Protein AF-A0A950S032-F1 (afdb_monomer_lite)

Structure (mmCIF, N/CA/C/O backbone):
data_AF-A0A950S032-F1
#
_entry.id   AF-A0A950S032-F1
#
loop_
_atom_site.group_PDB
_atom_site.id
_atom_site.type_symbol
_atom_site.label_atom_id
_atom_site.label_alt_id
_atom_site.label_comp_id
_atom_site.label_asym_id
_atom_site.label_entity_id
_atom_site.label_seq_id
_atom_site.pdbx_PDB_ins_code
_atom_site.Cartn_x
_atom_site.Cartn_y
_atom_site.Cartn_z
_atom_site.occupancy
_atom_site.B_iso_or_equiv
_atom_site.auth_seq_id
_atom_site.auth_comp_id
_atom_site.auth_asym_id
_atom_site.auth_atom_id
_atom_site.pdbx_PDB_model_num
ATOM 1 N N . MET A 1 1 ? 48.217 57.570 -75.561 1.00 51.09 1 MET A N 1
ATOM 2 C CA . MET A 1 1 ? 47.511 56.350 -76.006 1.00 51.09 1 MET A CA 1
ATOM 3 C C . MET A 1 1 ? 47.229 55.498 -74.773 1.00 51.09 1 MET A C 1
ATOM 5 O O . MET A 1 1 ? 48.193 55.015 -74.194 1.00 51.09 1 MET A O 1
ATOM 9 N N . PRO A 1 2 ? 45.979 55.407 -74.287 1.00 48.09 2 PRO A N 1
ATOM 10 C CA . PRO A 1 2 ? 45.646 54.560 -73.142 1.00 48.09 2 PRO 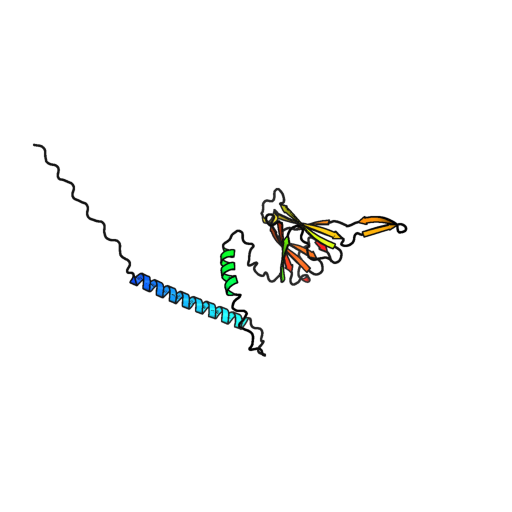A CA 1
ATOM 11 C C . PRO A 1 2 ? 45.504 53.089 -73.567 1.00 48.09 2 PRO A C 1
ATOM 13 O O . PRO A 1 2 ? 44.926 52.794 -74.612 1.00 48.09 2 PRO A O 1
ATOM 16 N N . ALA A 1 3 ? 46.073 52.187 -72.764 1.00 57.50 3 ALA A N 1
ATOM 17 C CA . ALA A 1 3 ? 46.048 50.744 -72.971 1.00 57.50 3 ALA A CA 1
ATOM 18 C C . ALA A 1 3 ? 44.653 50.166 -72.679 1.00 57.50 3 ALA A C 1
ATOM 20 O O . ALA A 1 3 ? 44.041 50.474 -71.657 1.00 57.50 3 ALA A O 1
ATOM 21 N N . VAL A 1 4 ? 44.167 49.339 -73.604 1.00 66.06 4 VAL A N 1
ATOM 22 C CA . VAL A 1 4 ? 42.902 48.599 -73.526 1.00 66.06 4 VAL A CA 1
ATOM 23 C C . VAL A 1 4 ? 43.026 47.511 -72.458 1.00 66.06 4 VAL A C 1
ATOM 25 O O . VAL A 1 4 ? 43.971 46.725 -72.487 1.00 66.06 4 VAL A O 1
ATOM 28 N N . ALA A 1 5 ? 42.092 47.484 -71.506 1.00 65.00 5 ALA A N 1
ATOM 29 C CA . ALA A 1 5 ? 42.033 46.460 -70.469 1.00 65.00 5 ALA A CA 1
ATOM 30 C C . ALA A 1 5 ? 41.395 45.177 -71.033 1.00 65.00 5 ALA A C 1
ATOM 32 O O . ALA A 1 5 ? 40.303 45.224 -71.602 1.00 65.00 5 ALA A O 1
ATOM 33 N N . ASP A 1 6 ? 42.089 44.052 -70.875 1.00 67.88 6 ASP A N 1
ATOM 34 C CA . ASP A 1 6 ? 41.655 42.715 -71.294 1.00 67.88 6 ASP A CA 1
ATOM 35 C C . ASP A 1 6 ? 40.507 42.208 -70.387 1.00 67.88 6 ASP A C 1
ATOM 37 O O . ASP A 1 6 ? 40.585 42.380 -69.163 1.00 67.88 6 ASP A O 1
ATOM 41 N N . PRO A 1 7 ? 39.436 41.587 -70.921 1.00 74.56 7 PRO A N 1
ATOM 42 C CA . PRO A 1 7 ? 38.337 41.087 -70.101 1.00 74.56 7 PRO A CA 1
ATOM 43 C C . PRO A 1 7 ? 38.729 39.828 -69.297 1.00 74.56 7 PRO A C 1
ATOM 45 O O . PRO A 1 7 ? 39.543 39.016 -69.746 1.00 74.56 7 PRO A O 1
ATOM 48 N N . PRO A 1 8 ? 38.131 39.618 -68.108 1.00 71.06 8 PRO A N 1
ATOM 49 C CA . PRO A 1 8 ? 38.452 38.484 -67.248 1.00 71.06 8 PRO A CA 1
ATOM 50 C C . PRO A 1 8 ? 38.008 37.154 -67.874 1.00 71.06 8 PRO A C 1
ATOM 52 O O . PRO A 1 8 ? 36.873 37.005 -68.330 1.00 71.06 8 PRO A O 1
ATOM 55 N N . ARG A 1 9 ? 38.909 36.162 -67.869 1.00 73.56 9 ARG A N 1
ATOM 56 C CA . ARG A 1 9 ? 38.608 34.796 -68.324 1.00 73.56 9 ARG A CA 1
ATOM 57 C C . ARG A 1 9 ? 37.605 34.112 -67.383 1.00 73.56 9 ARG A C 1
ATOM 59 O O . ARG A 1 9 ? 37.746 34.241 -66.166 1.00 73.56 9 ARG A O 1
ATOM 66 N N . PRO A 1 10 ? 36.643 33.337 -67.915 1.00 70.44 10 PRO A N 1
ATOM 67 C CA . PRO A 1 10 ? 35.71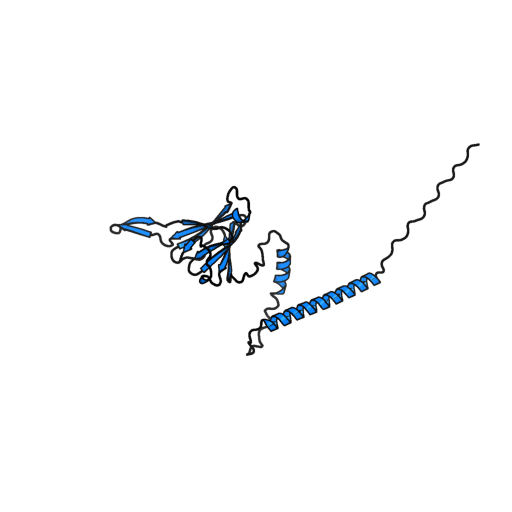8 32.560 -67.098 1.00 70.44 10 PRO A CA 1
ATOM 68 C C . PRO A 1 10 ? 36.455 31.458 -66.325 1.00 70.44 10 PRO A C 1
ATOM 70 O O . PRO A 1 10 ? 37.340 30.785 -66.858 1.00 70.44 10 PRO A O 1
ATOM 73 N N . ALA A 1 11 ? 36.087 31.292 -65.054 1.00 74.31 11 ALA A N 1
ATOM 74 C CA . ALA A 1 11 ? 36.641 30.272 -64.170 1.00 74.31 11 ALA A CA 1
ATOM 75 C C . ALA A 1 11 ? 36.238 28.851 -64.621 1.00 74.31 11 ALA A C 1
ATOM 77 O O . ALA A 1 11 ? 35.133 28.666 -65.141 1.00 74.31 11 ALA A O 1
ATOM 78 N N . PRO A 1 12 ? 37.105 27.840 -64.420 1.00 74.62 12 PRO A N 1
ATOM 79 C CA . PRO A 1 12 ? 36.788 26.458 -64.757 1.00 74.62 12 PRO A CA 1
ATOM 80 C C . PRO A 1 12 ? 35.656 25.912 -63.866 1.00 74.62 12 PRO A C 1
ATOM 82 O O . PRO A 1 12 ? 35.583 26.263 -62.684 1.00 74.62 12 PRO A O 1
ATOM 85 N N . PRO A 1 13 ? 34.776 25.048 -64.404 1.00 73.31 13 PRO A N 1
ATOM 86 C CA . PRO A 1 13 ? 33.694 24.452 -63.631 1.00 73.31 13 PRO A CA 1
ATOM 87 C C . PRO A 1 13 ? 34.237 23.524 -62.526 1.00 73.31 13 PRO A C 1
ATOM 89 O O . PRO A 1 13 ? 35.288 22.901 -62.707 1.00 73.31 13 PRO A O 1
ATOM 92 N N . PRO A 1 14 ? 33.533 23.411 -61.383 1.00 73.31 14 PRO A N 1
ATOM 93 C CA . PRO A 1 14 ? 33.952 22.552 -60.281 1.00 73.31 14 PRO A CA 1
ATOM 94 C C . PRO A 1 14 ? 33.912 21.061 -60.669 1.00 73.31 14 PRO A C 1
ATOM 96 O O . PRO A 1 14 ? 33.089 20.661 -61.499 1.00 73.31 14 PRO A O 1
ATOM 99 N N . PRO A 1 15 ? 34.774 20.219 -60.067 1.00 69.50 15 PRO A N 1
ATOM 100 C CA . PRO A 1 15 ? 34.793 18.784 -60.331 1.00 69.50 15 PRO A CA 1
ATOM 101 C C . PRO A 1 15 ? 33.477 18.125 -59.897 1.00 69.50 15 PRO A C 1
ATOM 103 O O . PRO A 1 15 ? 32.951 18.404 -58.819 1.00 69.50 15 PRO A O 1
ATOM 106 N N . ALA A 1 16 ? 32.950 17.238 -60.744 1.00 65.12 16 ALA A N 1
ATOM 107 C CA . ALA A 1 16 ? 31.733 16.484 -60.466 1.00 65.12 16 ALA A CA 1
ATOM 108 C C . ALA A 1 16 ? 31.906 15.596 -59.221 1.00 65.12 16 ALA A C 1
ATOM 110 O O . ALA A 1 16 ? 32.916 14.906 -59.070 1.00 65.12 16 ALA A O 1
ATOM 111 N N . ALA A 1 17 ? 30.909 15.616 -58.334 1.00 62.28 17 ALA A N 1
ATOM 112 C CA . ALA A 1 17 ? 30.892 14.797 -57.128 1.00 62.28 17 ALA A CA 1
ATOM 113 C C . ALA A 1 17 ? 30.916 13.293 -57.478 1.00 62.28 17 ALA A C 1
ATOM 115 O O . ALA A 1 17 ? 30.282 12.888 -58.457 1.00 62.28 17 ALA A O 1
ATOM 116 N N . PRO A 1 18 ? 31.606 12.452 -56.685 1.00 60.06 18 PRO A N 1
ATOM 117 C CA . PRO A 1 18 ? 31.653 11.017 -56.922 1.00 60.06 18 PRO A CA 1
ATOM 118 C C . PRO A 1 18 ? 30.254 10.420 -56.751 1.00 60.06 18 PRO A C 1
ATOM 120 O O . PRO A 1 18 ? 29.709 10.347 -55.649 1.00 60.06 18 PRO A O 1
ATOM 123 N N . THR A 1 19 ? 29.664 9.980 -57.857 1.00 59.66 19 THR A N 1
ATOM 124 C CA . THR A 1 19 ? 28.449 9.171 -57.878 1.00 59.66 19 THR A CA 1
ATOM 125 C C . THR A 1 19 ? 28.770 7.806 -57.278 1.00 59.66 19 THR A C 1
ATOM 127 O O . THR A 1 19 ? 29.251 6.899 -57.955 1.00 59.66 19 THR A O 1
ATOM 130 N N . GLY A 1 20 ? 28.530 7.658 -55.972 1.00 59.50 20 GLY A N 1
ATOM 131 C CA . GLY A 1 20 ? 28.534 6.356 -55.311 1.00 59.50 20 GLY A CA 1
ATOM 132 C C . GLY A 1 20 ? 27.591 5.417 -56.060 1.00 59.50 20 GLY A C 1
ATOM 133 O O . GLY A 1 20 ? 26.398 5.698 -56.185 1.00 59.50 20 GLY A O 1
ATOM 134 N N . SER A 1 21 ? 28.142 4.347 -56.633 1.00 66.88 21 SER A N 1
ATOM 135 C CA . SER A 1 21 ? 27.395 3.451 -57.508 1.00 66.88 21 SER A CA 1
ATOM 136 C C . SER A 1 21 ? 26.265 2.785 -56.722 1.00 66.88 21 SER A C 1
ATOM 138 O O . SER A 1 21 ? 26.479 2.231 -55.645 1.00 66.88 21 SER A O 1
ATOM 140 N N . ALA A 1 22 ? 25.047 2.810 -57.269 1.00 66.56 22 ALA A N 1
ATOM 141 C CA . ALA A 1 22 ? 23.875 2.162 -56.670 1.00 66.56 22 ALA A CA 1
ATOM 142 C C . ALA A 1 22 ? 24.126 0.676 -56.322 1.00 66.56 22 ALA A C 1
ATOM 144 O O . ALA A 1 22 ? 23.527 0.135 -55.393 1.00 66.56 22 ALA A O 1
ATOM 145 N N . LEU A 1 23 ? 25.074 0.045 -57.023 1.00 70.06 23 LEU A N 1
ATOM 146 C CA . LEU A 1 23 ? 25.572 -1.303 -56.770 1.00 70.06 23 LEU A CA 1
ATOM 147 C C . LEU A 1 23 ? 26.224 -1.455 -55.379 1.00 70.06 23 LEU A C 1
ATOM 149 O O . LEU A 1 23 ? 25.970 -2.438 -54.688 1.00 70.06 23 LEU A O 1
ATOM 153 N N . ALA A 1 24 ? 27.029 -0.480 -54.942 1.00 73.62 24 ALA A N 1
ATOM 154 C CA . ALA A 1 24 ? 27.686 -0.508 -53.634 1.00 73.62 24 ALA A CA 1
ATOM 155 C C . ALA A 1 24 ? 26.666 -0.382 -52.491 1.00 73.62 24 ALA A C 1
ATOM 157 O O . ALA A 1 24 ? 26.774 -1.063 -51.469 1.00 73.62 24 ALA A O 1
ATOM 158 N N . THR A 1 25 ? 25.634 0.440 -52.688 1.00 75.81 25 THR A N 1
ATOM 159 C CA . THR A 1 25 ? 24.531 0.605 -51.733 1.00 75.81 25 THR A CA 1
ATOM 160 C C . THR A 1 25 ? 23.684 -0.665 -51.636 1.00 75.81 25 THR A C 1
ATOM 162 O O . THR A 1 25 ? 23.377 -1.110 -50.531 1.00 75.81 25 THR A O 1
ATOM 165 N N . ALA A 1 26 ? 23.372 -1.299 -52.772 1.00 75.56 26 ALA A N 1
ATOM 166 C CA . ALA A 1 26 ? 22.630 -2.559 -52.814 1.00 75.56 26 ALA A CA 1
ATOM 167 C C . ALA A 1 26 ? 23.394 -3.703 -52.127 1.00 75.56 26 ALA A C 1
ATOM 169 O O . ALA A 1 26 ? 22.829 -4.423 -51.306 1.00 75.56 26 ALA A O 1
ATOM 170 N N . MET A 1 27 ? 24.699 -3.828 -52.386 1.00 85.44 27 MET A N 1
ATOM 171 C CA . MET A 1 27 ? 25.535 -4.857 -51.762 1.00 85.44 27 MET A CA 1
ATOM 172 C C . MET A 1 27 ? 25.621 -4.681 -50.239 1.00 85.44 27 MET A C 1
ATOM 174 O O . MET A 1 27 ? 25.547 -5.655 -49.491 1.00 85.44 27 MET A O 1
ATOM 178 N N . ARG A 1 28 ? 25.700 -3.433 -49.763 1.00 83.00 28 ARG A N 1
ATOM 179 C CA . ARG A 1 28 ? 25.700 -3.119 -48.328 1.00 83.00 28 ARG A CA 1
ATOM 180 C C . ARG A 1 28 ? 24.361 -3.445 -47.660 1.00 83.00 28 ARG A C 1
ATOM 182 O O . ARG A 1 28 ? 24.359 -3.935 -46.534 1.00 83.00 28 ARG A O 1
ATOM 189 N N . ALA A 1 29 ? 23.244 -3.222 -48.354 1.00 80.75 29 ALA A N 1
ATOM 190 C CA . ALA A 1 29 ? 21.914 -3.579 -47.864 1.00 80.75 29 ALA A CA 1
ATOM 191 C C . ALA A 1 29 ? 21.735 -5.102 -47.736 1.00 80.75 29 ALA A C 1
ATOM 193 O O . ALA A 1 29 ? 21.243 -5.576 -46.715 1.00 80.75 29 ALA A O 1
ATOM 194 N N . VAL A 1 30 ? 22.203 -5.875 -48.724 1.00 88.75 30 VAL A N 1
ATOM 195 C CA . VAL A 1 30 ? 22.174 -7.348 -48.674 1.00 88.75 30 VAL A CA 1
ATOM 196 C C . VAL A 1 30 ? 23.025 -7.876 -47.520 1.00 88.75 30 VAL A C 1
ATOM 198 O O . VAL A 1 30 ? 22.590 -8.759 -46.785 1.00 88.75 30 VAL A O 1
ATOM 201 N N . LEU A 1 31 ? 24.216 -7.309 -47.316 1.00 89.62 31 LEU A N 1
ATOM 202 C CA . LEU A 1 31 ? 25.117 -7.736 -46.246 1.00 89.62 31 LEU A CA 1
ATOM 203 C C . LEU A 1 31 ? 24.534 -7.440 -44.855 1.00 89.62 31 LEU A C 1
ATOM 205 O O . LEU A 1 31 ? 24.615 -8.286 -43.967 1.00 89.62 31 LEU A O 1
ATOM 209 N N . LEU A 1 32 ? 23.875 -6.289 -44.681 1.00 89.06 32 LEU A N 1
ATOM 210 C CA . LEU A 1 32 ? 23.140 -5.961 -43.455 1.00 89.06 32 LEU A CA 1
ATOM 211 C C . LEU A 1 32 ? 21.957 -6.903 -43.213 1.00 89.06 32 LEU A C 1
ATOM 213 O O . LEU A 1 32 ? 21.771 -7.356 -42.087 1.00 89.06 32 LEU A O 1
ATOM 217 N N . LEU A 1 33 ? 21.188 -7.233 -44.255 1.00 90.75 33 LEU A N 1
ATOM 218 C CA . LEU A 1 33 ? 20.070 -8.175 -44.157 1.00 90.75 33 LEU A CA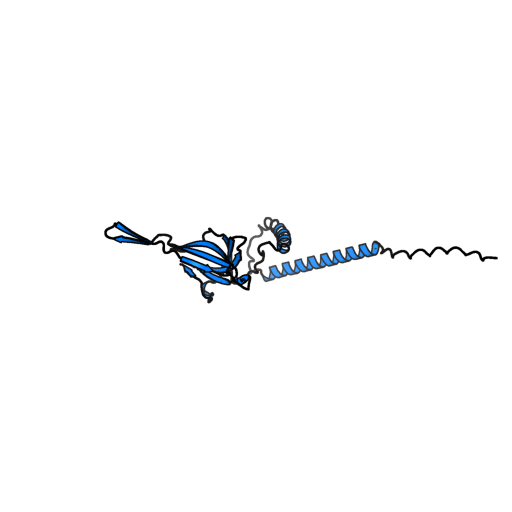 1
ATOM 219 C C . LEU A 1 33 ? 20.546 -9.564 -43.707 1.00 90.75 33 LEU A C 1
ATOM 221 O O . LEU A 1 33 ? 19.919 -10.200 -42.859 1.00 90.75 33 LEU A O 1
ATOM 225 N N . LEU A 1 34 ? 21.673 -10.021 -44.253 1.00 93.00 34 LEU A N 1
ATOM 226 C CA . LEU A 1 34 ? 22.257 -11.317 -43.924 1.00 93.00 34 LEU A CA 1
ATOM 227 C C . LEU A 1 34 ? 22.751 -11.339 -42.471 1.00 93.00 34 LEU A C 1
ATOM 229 O O . LEU A 1 34 ? 22.468 -12.282 -41.736 1.00 93.00 34 LEU A O 1
ATOM 233 N N . LEU A 1 35 ? 23.400 -10.263 -42.023 1.00 89.44 35 LEU A N 1
ATOM 234 C CA . LEU A 1 35 ? 23.869 -10.116 -40.643 1.00 89.44 35 LEU A CA 1
ATOM 235 C C . LEU A 1 35 ? 22.696 -10.049 -39.649 1.00 89.44 35 LEU A C 1
ATOM 237 O O . LEU A 1 35 ? 22.750 -10.672 -38.589 1.00 89.44 35 LEU A O 1
ATOM 241 N N . LEU A 1 36 ? 21.601 -9.384 -40.027 1.00 89.44 36 LEU A N 1
ATOM 242 C CA . LEU A 1 36 ? 20.358 -9.361 -39.255 1.00 89.44 36 LEU A CA 1
ATOM 243 C C . LEU A 1 36 ? 19.730 -10.760 -39.148 1.00 89.44 36 LEU A C 1
ATOM 245 O O . LEU A 1 36 ? 19.297 -11.152 -38.067 1.00 89.44 36 LEU A O 1
ATOM 249 N N . CYS A 1 37 ? 19.721 -11.536 -40.238 1.00 92.00 37 CYS A N 1
ATOM 250 C CA . CYS A 1 37 ? 19.234 -12.919 -40.217 1.00 92.00 37 CYS A CA 1
ATOM 251 C C . CYS A 1 37 ? 20.068 -13.798 -39.281 1.00 92.00 37 CYS A C 1
ATOM 253 O O . CYS A 1 37 ? 19.506 -14.549 -38.487 1.00 92.00 37 CYS A O 1
ATOM 255 N N . VAL A 1 38 ? 21.399 -13.684 -39.331 1.00 91.81 38 VAL A N 1
ATOM 256 C CA . VAL A 1 38 ? 22.293 -14.431 -38.432 1.00 91.81 38 VAL A CA 1
ATOM 257 C C . VAL A 1 38 ? 22.034 -14.057 -36.972 1.00 91.81 38 VAL A C 1
ATOM 259 O O . VAL A 1 38 ? 21.935 -14.944 -36.126 1.00 91.81 38 VAL A O 1
ATOM 262 N N . LEU A 1 39 ? 21.860 -12.766 -36.676 1.00 87.50 39 LEU A N 1
ATOM 263 C CA . LEU A 1 39 ? 21.537 -12.302 -35.328 1.00 87.50 39 LEU A CA 1
ATOM 264 C C . LEU A 1 39 ? 20.187 -12.852 -34.847 1.00 87.50 39 LEU A C 1
ATOM 266 O O . LEU A 1 39 ? 20.092 -13.337 -33.724 1.00 87.50 39 LEU A O 1
ATOM 270 N N . ALA A 1 40 ? 19.161 -12.833 -35.699 1.00 87.81 40 ALA A N 1
ATOM 271 C CA . ALA A 1 40 ? 17.846 -13.376 -35.369 1.00 87.81 40 ALA A CA 1
ATOM 272 C C . ALA A 1 40 ? 17.909 -14.882 -35.064 1.00 87.81 40 ALA A C 1
ATOM 274 O O . ALA A 1 40 ? 17.328 -15.335 -34.078 1.00 87.81 40 ALA A O 1
ATOM 275 N N . ILE A 1 41 ? 18.664 -15.648 -35.861 1.00 89.56 41 ILE A N 1
ATOM 276 C CA . ILE A 1 41 ? 18.891 -17.081 -35.624 1.00 89.56 41 ILE A CA 1
ATOM 277 C C . ILE A 1 41 ? 19.636 -17.300 -34.302 1.00 89.56 41 ILE A C 1
ATOM 279 O O . ILE A 1 41 ? 19.266 -18.187 -33.537 1.00 89.56 41 ILE A O 1
ATOM 283 N N . ALA A 1 42 ? 20.648 -16.485 -33.996 1.00 86.50 42 ALA A N 1
ATOM 284 C CA . ALA A 1 42 ? 21.392 -16.584 -32.743 1.00 86.50 42 ALA A CA 1
ATOM 285 C C . ALA A 1 42 ? 20.504 -16.296 -31.521 1.00 86.50 42 ALA A C 1
ATOM 287 O O . ALA A 1 42 ? 20.544 -17.041 -30.546 1.00 86.50 42 ALA A O 1
ATOM 288 N N . VAL A 1 43 ? 19.653 -15.268 -31.587 1.00 86.31 43 VAL A N 1
ATOM 289 C CA . VAL A 1 43 ? 18.687 -14.954 -30.522 1.00 86.31 43 VAL A CA 1
ATOM 290 C C . VAL A 1 43 ? 17.684 -16.095 -30.346 1.00 86.31 43 VAL A C 1
ATOM 292 O O . VAL A 1 43 ? 17.444 -16.524 -29.219 1.00 86.31 43 VAL A O 1
ATOM 295 N N . LEU A 1 44 ? 17.154 -16.645 -31.444 1.00 86.75 44 LEU A N 1
ATOM 296 C CA . LEU A 1 44 ? 16.274 -17.818 -31.408 1.00 86.75 44 LEU A CA 1
ATOM 297 C C . LEU A 1 44 ? 16.958 -19.028 -30.763 1.00 86.75 44 LEU A C 1
ATOM 299 O O . LEU A 1 44 ? 16.348 -19.699 -29.934 1.00 86.75 44 LEU A O 1
ATOM 303 N N . ALA A 1 45 ? 18.225 -19.282 -31.096 1.00 82.19 45 ALA A N 1
ATOM 304 C CA . ALA A 1 45 ? 18.998 -20.369 -30.508 1.00 82.19 45 ALA A CA 1
ATOM 305 C C . ALA A 1 45 ? 19.213 -20.169 -29.001 1.00 82.19 45 ALA A C 1
ATOM 307 O O . ALA A 1 45 ? 19.027 -21.110 -28.236 1.00 82.19 45 ALA A O 1
ATOM 308 N N . VAL A 1 46 ? 19.536 -18.949 -28.554 1.00 79.31 46 VAL A N 1
ATOM 309 C CA . VAL A 1 46 ? 19.703 -18.630 -27.125 1.00 79.31 46 VAL A CA 1
ATOM 310 C C . VAL A 1 46 ? 18.394 -18.815 -26.359 1.00 79.31 46 VAL A C 1
ATOM 312 O O . VAL A 1 46 ? 18.397 -19.418 -25.289 1.00 79.31 46 VAL A O 1
ATOM 315 N N . VAL A 1 47 ? 17.268 -18.357 -26.911 1.00 76.44 47 VAL A N 1
ATOM 316 C CA . VAL A 1 47 ? 15.945 -18.527 -26.288 1.00 76.44 47 VAL A CA 1
ATOM 317 C C . VAL A 1 47 ? 15.558 -20.004 -26.211 1.00 76.44 47 VAL A C 1
ATOM 319 O O . VAL A 1 47 ? 15.110 -20.459 -25.161 1.00 76.44 47 VAL A O 1
ATOM 322 N N . ALA A 1 48 ? 15.777 -20.765 -27.287 1.00 75.25 48 ALA A N 1
ATOM 323 C CA . ALA A 1 48 ? 15.524 -22.205 -27.317 1.00 75.25 48 ALA A CA 1
ATOM 324 C C . ALA A 1 48 ? 16.425 -22.982 -26.341 1.00 75.25 48 ALA A C 1
ATOM 326 O O . ALA A 1 48 ? 16.003 -23.979 -25.761 1.00 75.25 48 ALA A O 1
ATOM 327 N N . PHE A 1 49 ? 17.662 -22.528 -26.130 1.00 72.75 49 PHE A N 1
ATOM 328 C CA . PHE A 1 49 ? 18.576 -23.153 -25.177 1.00 72.75 49 PHE A CA 1
ATOM 329 C C . PHE A 1 49 ? 18.223 -22.795 -23.725 1.00 72.75 49 PHE A C 1
ATOM 331 O O . PHE A 1 49 ? 18.262 -23.653 -22.847 1.00 72.75 49 PHE A O 1
ATOM 338 N N . ALA A 1 50 ? 17.812 -21.550 -23.466 1.00 67.19 50 ALA A N 1
ATOM 339 C CA . ALA A 1 50 ? 17.364 -21.107 -22.148 1.00 67.19 50 ALA A CA 1
ATOM 340 C C . ALA A 1 50 ? 16.082 -21.828 -21.697 1.00 67.19 50 ALA A C 1
ATOM 342 O O . ALA A 1 50 ? 15.958 -22.183 -20.526 1.00 67.19 50 ALA A O 1
ATOM 343 N N . SER A 1 51 ? 15.149 -22.097 -22.615 1.00 65.06 51 SER A N 1
ATOM 344 C CA . SER A 1 51 ? 13.951 -22.887 -22.310 1.00 65.06 51 SER A CA 1
ATOM 345 C C . SER A 1 51 ? 14.262 -24.365 -22.061 1.00 65.06 51 SER A C 1
ATOM 347 O O . SER A 1 51 ? 13.590 -24.985 -21.240 1.00 65.06 51 SER A O 1
ATOM 349 N N . LEU A 1 52 ? 15.310 -24.913 -22.686 1.00 59.56 52 LEU A N 1
ATOM 350 C CA . LEU A 1 52 ? 15.785 -26.272 -22.412 1.00 59.56 52 LEU A CA 1
ATOM 351 C C . LEU A 1 52 ? 16.433 -26.395 -21.020 1.00 59.56 52 LEU A C 1
ATOM 353 O O . LEU A 1 52 ? 16.273 -27.418 -20.361 1.00 59.56 52 LEU A O 1
ATOM 357 N N . LEU A 1 53 ? 17.133 -25.353 -20.558 1.00 58.59 53 LEU A N 1
ATOM 358 C CA . LEU A 1 53 ? 17.785 -25.319 -19.240 1.00 58.59 53 LEU A CA 1
ATOM 359 C C . LEU A 1 53 ? 16.817 -25.016 -18.082 1.00 58.59 53 LEU A C 1
ATOM 361 O O . LEU A 1 53 ? 17.070 -25.442 -16.959 1.00 58.59 53 LEU A O 1
ATOM 365 N N . ASN A 1 54 ? 15.711 -24.313 -18.350 1.00 54.03 54 ASN A N 1
ATOM 366 C CA . ASN A 1 54 ? 14.685 -23.963 -17.358 1.00 54.03 54 ASN A CA 1
ATOM 367 C C . ASN A 1 54 ? 13.470 -24.906 -17.350 1.00 54.03 54 ASN A C 1
ATOM 369 O O . ASN A 1 54 ? 12.505 -24.643 -16.631 1.00 54.03 54 ASN A O 1
ATOM 373 N N . ALA A 1 55 ? 13.483 -25.993 -18.124 1.00 43.03 55 ALA A N 1
ATOM 374 C CA . ALA A 1 55 ? 12.426 -26.992 -18.065 1.00 43.03 55 ALA A CA 1
ATOM 375 C C . ALA A 1 55 ? 12.631 -27.902 -16.833 1.00 43.03 55 ALA A C 1
ATOM 377 O O . ALA A 1 55 ? 13.593 -28.674 -16.803 1.00 43.03 55 ALA A O 1
ATOM 378 N N . PRO A 1 56 ? 11.746 -27.878 -15.814 1.00 41.62 56 PRO A N 1
ATOM 379 C CA . PRO A 1 56 ? 11.682 -28.978 -14.861 1.00 41.62 56 PRO A CA 1
ATOM 380 C C . PRO A 1 56 ? 11.323 -30.252 -15.637 1.00 41.62 56 PRO A C 1
ATOM 382 O O . PRO A 1 56 ? 10.515 -30.192 -16.561 1.00 41.62 56 PRO A O 1
ATOM 385 N N . ASN A 1 57 ? 11.920 -31.391 -15.274 1.00 42.03 57 ASN A N 1
ATOM 386 C CA . ASN A 1 57 ? 11.665 -32.720 -15.849 1.00 42.03 57 ASN A CA 1
ATOM 387 C C . ASN A 1 57 ? 10.166 -33.104 -15.825 1.00 42.03 57 ASN A C 1
ATOM 389 O O . ASN A 1 57 ? 9.731 -33.895 -14.993 1.00 42.03 57 ASN A O 1
ATOM 393 N N . GLN A 1 58 ? 9.369 -32.574 -16.748 1.00 45.78 58 GLN A N 1
ATOM 394 C CA . GLN A 1 58 ? 7.985 -32.964 -16.996 1.00 45.78 58 GLN A CA 1
ATOM 395 C C . GLN A 1 58 ? 7.880 -33.493 -18.423 1.00 45.78 58 GLN A C 1
ATOM 397 O O . GLN A 1 58 ? 7.286 -32.889 -19.310 1.00 45.78 58 GLN A O 1
ATOM 402 N N . VAL A 1 59 ? 8.474 -34.665 -18.639 1.00 43.88 59 VAL A N 1
ATOM 403 C CA . VAL A 1 59 ? 8.098 -35.537 -19.753 1.00 43.88 59 VAL A CA 1
ATOM 404 C C . VAL A 1 59 ? 7.112 -36.560 -19.203 1.00 43.88 59 VAL A C 1
ATOM 406 O O . VAL A 1 59 ? 7.492 -37.654 -18.803 1.00 43.88 59 VAL A O 1
ATOM 409 N N . ALA A 1 60 ? 5.838 -36.170 -19.153 1.00 38.38 60 ALA A N 1
ATOM 410 C CA . ALA A 1 60 ? 4.703 -37.086 -19.100 1.00 38.38 60 ALA A CA 1
ATOM 411 C C . ALA A 1 60 ? 3.417 -36.354 -19.521 1.00 38.38 60 ALA A C 1
ATOM 413 O O . ALA A 1 60 ? 2.677 -35.843 -18.689 1.00 38.38 60 ALA A O 1
ATOM 414 N N . GLY A 1 61 ? 3.151 -36.361 -20.830 1.00 35.97 61 GLY A N 1
ATOM 415 C CA . GLY A 1 61 ? 1.801 -36.226 -21.384 1.00 35.97 61 GLY A CA 1
ATOM 416 C C . GLY A 1 61 ? 1.297 -34.803 -21.625 1.00 35.97 61 GLY A C 1
ATOM 417 O O . GLY A 1 61 ? 1.219 -33.991 -20.714 1.00 35.97 61 GLY A O 1
ATOM 418 N N . GLY A 1 62 ? 0.854 -34.532 -22.856 1.00 36.75 62 GLY A N 1
ATOM 419 C CA . GLY A 1 62 ? -0.030 -33.390 -23.118 1.00 36.75 62 GLY A CA 1
ATOM 420 C C . GLY A 1 62 ? 0.217 -32.651 -24.425 1.00 36.75 62 GLY A C 1
ATOM 421 O O . GLY A 1 62 ? 0.426 -31.444 -24.436 1.00 36.75 62 GLY A O 1
ATOM 422 N N . LEU A 1 63 ? 0.179 -33.373 -25.540 1.00 46.25 63 LEU A N 1
ATOM 423 C CA . LEU A 1 63 ? 0.274 -32.847 -26.899 1.00 46.25 63 LEU A CA 1
ATOM 424 C C . LEU A 1 63 ? -1.092 -32.270 -27.340 1.00 46.25 63 LEU A C 1
ATOM 426 O O . LEU A 1 63 ? -1.742 -32.867 -28.187 1.00 46.25 63 LEU A O 1
ATOM 430 N N . SER A 1 64 ? -1.592 -31.177 -26.737 1.00 40.75 64 SER A N 1
ATOM 431 C CA . SER A 1 64 ? -2.893 -30.594 -27.154 1.00 40.75 64 SER A CA 1
ATOM 432 C C . SER A 1 64 ? -3.220 -29.180 -26.622 1.00 40.75 64 SER A C 1
ATOM 434 O O . SER A 1 64 ? -4.306 -28.975 -26.080 1.00 40.75 64 SER A O 1
ATOM 436 N N . GLY A 1 65 ? -2.337 -28.178 -26.752 1.00 40.94 65 GLY A N 1
ATOM 437 C CA . GLY A 1 65 ? -2.696 -26.834 -26.249 1.00 40.94 65 GLY A CA 1
ATOM 438 C C . GLY A 1 65 ? -1.901 -25.609 -26.708 1.00 40.94 65 GLY A C 1
ATOM 439 O O . GLY A 1 65 ? -2.078 -24.547 -26.127 1.00 40.94 65 GLY A O 1
ATOM 440 N N . ALA A 1 66 ? -1.037 -25.702 -27.722 1.00 42.47 66 ALA A N 1
ATOM 441 C CA . ALA A 1 66 ? -0.102 -24.622 -28.069 1.00 42.47 66 ALA A CA 1
ATOM 442 C C . ALA A 1 66 ? -0.502 -23.796 -29.312 1.00 42.47 66 ALA A C 1
ATOM 444 O O . ALA A 1 66 ? 0.334 -23.551 -30.178 1.00 42.47 66 ALA A O 1
ATOM 445 N N . SER A 1 67 ? -1.765 -23.367 -29.437 1.00 39.66 67 SER A N 1
ATOM 446 C CA . SER A 1 67 ? -2.189 -22.503 -30.563 1.00 39.66 67 SER A CA 1
ATOM 447 C C . SER A 1 67 ? -2.963 -21.235 -30.186 1.00 39.66 67 SER A C 1
ATOM 449 O O . SER A 1 67 ? -3.122 -20.367 -31.038 1.00 39.66 67 SER A O 1
ATOM 451 N N . SER A 1 68 ? -3.373 -21.045 -28.928 1.00 41.59 68 SER A N 1
ATOM 452 C CA . SER A 1 68 ? -4.087 -19.828 -28.492 1.00 41.59 68 SER A CA 1
ATOM 453 C C . SER A 1 68 ? -3.216 -18.802 -27.753 1.00 41.59 68 SER A C 1
ATOM 455 O O . SER A 1 68 ? -3.680 -17.700 -27.474 1.00 41.59 68 SER A O 1
ATOM 457 N N . GLN A 1 69 ? -1.948 -19.114 -27.465 1.00 42.00 69 GLN A N 1
ATOM 458 C CA . GLN A 1 69 ? -1.084 -18.276 -26.615 1.00 42.00 69 GLN A CA 1
ATOM 459 C C . GLN A 1 69 ? 0.018 -17.514 -27.376 1.00 42.00 69 GLN A C 1
ATOM 461 O O . GLN A 1 69 ? 0.774 -16.757 -26.773 1.00 42.00 69 GLN A O 1
ATOM 466 N N . ALA A 1 70 ? 0.097 -17.665 -28.703 1.00 39.69 70 ALA A N 1
ATOM 467 C CA . ALA A 1 70 ? 1.093 -16.984 -29.539 1.00 39.69 70 ALA A CA 1
ATOM 468 C C . ALA A 1 70 ? 0.648 -15.585 -30.020 1.00 39.69 70 ALA A C 1
ATOM 470 O O . ALA A 1 70 ? 1.486 -14.750 -30.352 1.00 39.69 70 ALA A O 1
ATOM 471 N N . THR A 1 71 ? -0.655 -15.287 -30.021 1.00 39.50 71 THR A N 1
ATOM 472 C CA . THR A 1 71 ? -1.204 -14.026 -30.559 1.00 39.50 71 THR A CA 1
ATOM 473 C C . THR A 1 71 ? -1.204 -12.866 -29.558 1.00 39.50 71 THR A C 1
ATOM 475 O O . THR A 1 71 ? -1.205 -11.712 -29.975 1.00 39.50 71 THR A O 1
ATOM 478 N N . HIS A 1 72 ? -1.127 -13.133 -28.249 1.00 41.94 72 HIS A N 1
ATOM 479 C CA . HIS A 1 72 ? -1.082 -12.084 -27.216 1.00 41.94 72 HIS A CA 1
ATOM 480 C C . HIS A 1 72 ? 0.337 -11.598 -26.870 1.00 41.94 72 HIS A C 1
ATOM 482 O O . HIS A 1 72 ? 0.488 -10.521 -26.299 1.00 41.94 72 HIS A O 1
ATOM 488 N N . ALA A 1 73 ? 1.382 -12.340 -27.248 1.00 45.41 73 ALA A N 1
ATOM 489 C CA . ALA A 1 73 ? 2.766 -11.985 -26.926 1.00 45.41 73 ALA A CA 1
ATOM 490 C C . ALA A 1 73 ? 3.355 -10.903 -27.853 1.00 45.41 73 ALA A C 1
ATOM 492 O O . ALA A 1 73 ? 4.213 -10.134 -27.430 1.00 45.41 73 ALA A O 1
ATOM 493 N N . LEU A 1 74 ? 2.882 -10.796 -29.101 1.00 44.19 74 LEU A N 1
ATOM 494 C CA . LEU A 1 74 ? 3.433 -9.845 -30.078 1.00 44.19 74 LEU A CA 1
ATOM 495 C C . LEU A 1 74 ? 2.945 -8.399 -29.866 1.00 44.19 74 LEU A C 1
ATOM 497 O O . LEU A 1 74 ? 3.709 -7.465 -30.098 1.00 44.19 74 LEU A O 1
ATOM 501 N N . GLY A 1 75 ? 1.724 -8.197 -29.356 1.00 41.34 75 GLY A N 1
ATOM 502 C CA . GLY A 1 75 ? 1.195 -6.857 -29.053 1.00 41.34 75 GLY A CA 1
ATOM 503 C C . GLY A 1 75 ? 1.848 -6.196 -27.831 1.00 41.34 75 GLY A C 1
ATOM 504 O O . GLY A 1 75 ? 2.049 -4.984 -27.814 1.00 41.34 75 GLY A O 1
ATOM 505 N N . GLY A 1 76 ? 2.258 -6.993 -26.837 1.00 48.06 76 GLY A N 1
ATOM 506 C CA . GLY A 1 76 ? 2.889 -6.487 -25.614 1.00 48.06 76 GLY A CA 1
ATOM 507 C C . GLY A 1 76 ? 4.284 -5.893 -25.831 1.00 48.06 76 GLY A C 1
ATOM 508 O O . GLY A 1 76 ? 4.667 -4.972 -25.118 1.00 48.06 76 GLY A O 1
ATOM 509 N N . VAL A 1 77 ? 5.032 -6.362 -26.837 1.00 47.91 77 VAL A N 1
ATOM 510 C CA . VAL A 1 77 ? 6.417 -5.917 -27.085 1.00 47.91 77 VAL A CA 1
ATOM 511 C C . VAL A 1 77 ? 6.467 -4.562 -27.802 1.00 47.91 77 VAL A C 1
ATOM 513 O O . VAL A 1 77 ? 7.291 -3.721 -27.450 1.00 47.91 77 VAL A O 1
ATOM 516 N N . GLN A 1 78 ? 5.566 -4.302 -28.758 1.00 49.72 78 GLN A N 1
ATOM 517 C CA . GLN A 1 78 ? 5.476 -2.985 -29.410 1.00 49.72 78 GLN A CA 1
ATOM 518 C C . GLN A 1 78 ? 5.009 -1.899 -28.438 1.00 49.72 78 GLN A C 1
ATOM 520 O O . GLN A 1 78 ? 5.571 -0.805 -28.423 1.00 49.72 78 GLN A O 1
ATOM 525 N N . GLN A 1 79 ? 4.043 -2.227 -27.580 1.00 51.03 79 GLN A N 1
ATOM 526 C CA . GLN A 1 79 ? 3.531 -1.293 -26.586 1.00 51.03 79 GLN A CA 1
ATOM 527 C C . GLN A 1 79 ? 4.547 -1.059 -25.456 1.00 51.03 79 GLN A C 1
ATOM 529 O O . GLN A 1 79 ? 4.741 0.078 -25.047 1.00 51.03 79 GLN A O 1
ATOM 534 N N . ALA A 1 80 ? 5.300 -2.085 -25.033 1.00 54.22 80 ALA A N 1
ATOM 535 C CA . ALA A 1 80 ? 6.401 -1.936 -24.076 1.00 54.22 80 ALA A CA 1
ATOM 536 C C . ALA A 1 80 ? 7.562 -1.075 -24.608 1.00 54.22 80 ALA A C 1
ATOM 538 O O . ALA A 1 80 ? 8.144 -0.312 -23.844 1.00 54.22 80 ALA A O 1
ATOM 539 N N . LEU A 1 81 ? 7.883 -1.152 -25.905 1.00 52.47 81 LEU A N 1
ATOM 540 C CA . LEU A 1 81 ? 8.904 -0.297 -26.525 1.00 52.47 81 LEU A CA 1
ATOM 541 C C . LEU A 1 81 ? 8.450 1.164 -26.636 1.00 52.47 81 LEU A C 1
ATOM 543 O O . LEU A 1 81 ? 9.247 2.057 -26.366 1.00 52.47 81 LEU A O 1
ATOM 547 N N . GLN A 1 82 ? 7.180 1.413 -26.975 1.00 54.69 82 GLN A N 1
ATOM 548 C CA . GLN A 1 82 ? 6.603 2.764 -26.969 1.00 54.69 82 GLN A CA 1
ATOM 549 C C . GLN A 1 82 ? 6.520 3.356 -25.556 1.00 54.69 82 GLN A C 1
ATOM 551 O O . GLN A 1 82 ? 6.839 4.528 -25.368 1.00 54.69 82 GLN A O 1
ATOM 556 N N . ASN A 1 83 ? 6.199 2.527 -24.562 1.00 53.00 83 ASN A N 1
ATOM 557 C CA . ASN A 1 83 ? 6.127 2.917 -23.156 1.00 53.00 83 ASN A CA 1
ATOM 558 C C . ASN A 1 83 ? 7.511 3.131 -22.513 1.00 53.00 83 ASN A C 1
ATOM 560 O O . ASN A 1 83 ? 7.643 3.961 -21.623 1.00 53.00 83 ASN A O 1
ATOM 564 N N . ALA A 1 84 ? 8.558 2.427 -22.962 1.00 53.09 84 ALA A N 1
ATOM 565 C CA . ALA A 1 84 ? 9.923 2.578 -22.438 1.00 53.09 84 ALA A CA 1
ATOM 566 C C . ALA A 1 84 ? 10.599 3.896 -22.857 1.00 53.09 84 ALA A C 1
ATOM 568 O O . ALA A 1 84 ? 11.562 4.331 -22.227 1.00 53.09 84 ALA A O 1
ATOM 569 N N . THR A 1 85 ? 10.112 4.523 -23.929 1.00 54.69 85 THR A N 1
ATOM 570 C CA . THR A 1 85 ? 10.614 5.809 -24.436 1.00 54.69 85 THR A CA 1
ATOM 571 C C . THR A 1 85 ? 9.776 7.013 -24.003 1.00 54.69 85 THR A C 1
ATOM 573 O O . THR A 1 85 ? 10.142 8.140 -24.329 1.00 54.69 85 THR A O 1
ATOM 576 N N . ASP A 1 86 ? 8.677 6.795 -23.274 1.00 49.41 86 ASP A N 1
ATOM 577 C CA . ASP A 1 86 ? 7.850 7.860 -22.707 1.00 49.41 86 ASP A CA 1
ATOM 578 C C . ASP A 1 86 ? 8.302 8.153 -21.261 1.00 49.41 86 ASP A C 1
ATOM 580 O O . ASP A 1 86 ? 8.111 7.313 -20.376 1.00 49.41 86 ASP A O 1
ATOM 584 N N . PRO A 1 87 ? 8.897 9.331 -20.985 1.00 56.62 87 PRO A N 1
ATOM 585 C CA . PRO A 1 87 ? 9.353 9.695 -19.645 1.00 56.62 87 PRO A CA 1
ATOM 586 C C . PRO A 1 87 ? 8.216 9.828 -18.615 1.00 56.62 87 PRO A C 1
ATOM 588 O O . PRO A 1 87 ? 8.506 9.926 -17.424 1.00 56.62 87 PRO A O 1
ATOM 591 N N . ASN A 1 88 ? 6.948 9.810 -19.046 1.00 58.59 88 ASN A N 1
ATOM 592 C CA . ASN A 1 88 ? 5.768 9.898 -18.184 1.00 58.59 88 ASN A CA 1
ATOM 593 C C . ASN A 1 88 ? 5.034 8.558 -17.994 1.00 58.59 88 ASN A C 1
ATOM 595 O O . ASN A 1 88 ? 4.002 8.519 -17.317 1.00 58.59 88 ASN A O 1
ATOM 599 N N . HIS A 1 89 ? 5.531 7.453 -18.560 1.00 48.44 89 HIS A N 1
ATOM 600 C CA . HIS A 1 89 ? 4.924 6.142 -18.346 1.00 48.44 89 HIS A CA 1
ATOM 601 C C . HIS A 1 89 ? 5.362 5.561 -16.984 1.00 48.44 89 HIS A C 1
ATOM 603 O O . HIS A 1 89 ? 6.552 5.605 -16.655 1.00 48.44 89 HIS A O 1
ATOM 609 N N . PRO A 1 90 ? 4.450 4.988 -16.166 1.00 50.09 90 PRO A N 1
ATOM 610 C CA . PRO A 1 90 ? 4.851 4.271 -14.956 1.00 50.09 90 PRO A CA 1
ATOM 611 C C . PRO A 1 90 ? 5.821 3.142 -15.338 1.00 50.09 90 PRO A C 1
ATOM 613 O O . PRO A 1 90 ? 5.598 2.484 -16.357 1.00 50.09 90 PRO A O 1
ATOM 616 N N . PRO A 1 91 ? 6.898 2.898 -14.572 1.00 54.00 91 PRO A N 1
ATOM 617 C CA . PRO A 1 91 ? 7.922 1.937 -14.964 1.00 54.00 91 PRO A CA 1
ATOM 618 C C . PRO A 1 91 ? 7.312 0.541 -15.160 1.00 54.00 91 PRO A C 1
ATOM 620 O O . PRO A 1 91 ? 6.968 -0.154 -14.206 1.00 54.00 91 PRO A O 1
ATOM 623 N N . THR A 1 92 ? 7.172 0.121 -16.418 1.00 55.09 92 THR A N 1
ATOM 624 C CA . THR A 1 92 ? 6.879 -1.266 -16.788 1.00 55.09 92 THR A CA 1
ATOM 625 C C . THR A 1 92 ? 8.201 -1.998 -16.887 1.00 55.09 92 THR A C 1
ATOM 627 O O . THR A 1 92 ? 9.018 -1.697 -17.753 1.00 55.09 92 THR A O 1
ATOM 630 N N . GLY A 1 93 ? 8.414 -2.931 -15.965 1.00 49.56 93 GLY A N 1
ATOM 631 C CA . GLY A 1 93 ? 9.723 -3.524 -15.721 1.00 49.56 93 GLY A CA 1
ATOM 632 C C . GLY A 1 93 ? 10.331 -3.019 -14.420 1.00 49.56 93 GLY A C 1
ATOM 633 O O . GLY A 1 93 ? 11.498 -2.646 -14.378 1.00 49.56 93 GLY A O 1
ATOM 634 N N . LEU A 1 94 ? 9.558 -3.053 -13.331 1.00 45.59 94 LEU A N 1
ATOM 635 C CA . LEU A 1 94 ? 10.172 -3.401 -12.057 1.00 45.59 94 LEU A CA 1
ATOM 636 C C . LEU A 1 94 ? 10.852 -4.741 -12.313 1.00 45.59 94 LEU A C 1
ATOM 638 O O . LEU A 1 94 ? 10.169 -5.739 -12.551 1.00 45.59 94 LEU A O 1
ATOM 642 N N . THR A 1 95 ? 12.183 -4.749 -12.383 1.00 42.59 95 THR A N 1
ATOM 643 C CA . THR A 1 95 ? 12.962 -5.972 -12.208 1.00 42.59 95 THR A CA 1
ATOM 644 C C . THR A 1 95 ? 12.262 -6.747 -11.107 1.00 42.59 95 THR A C 1
ATOM 646 O O . THR A 1 95 ? 12.024 -6.174 -10.043 1.00 42.59 95 THR A O 1
ATOM 649 N N . TYR A 1 96 ? 11.832 -7.978 -11.399 1.00 45.94 96 TYR A N 1
ATOM 650 C CA . TYR A 1 96 ? 11.330 -8.885 -10.378 1.00 45.94 96 TYR A CA 1
ATOM 651 C C . TYR A 1 96 ? 12.486 -9.097 -9.409 1.00 45.94 96 TYR A C 1
ATOM 653 O O . TYR A 1 96 ? 13.291 -10.012 -9.570 1.00 45.94 96 TYR A O 1
ATOM 661 N N . ASP A 1 97 ? 12.609 -8.187 -8.451 1.00 55.84 97 ASP A N 1
ATOM 662 C CA . ASP A 1 97 ? 13.403 -8.402 -7.274 1.00 55.84 97 ASP A CA 1
ATOM 663 C C . ASP A 1 97 ? 12.755 -9.623 -6.637 1.00 55.84 97 ASP A C 1
ATOM 665 O O . ASP A 1 97 ? 11.536 -9.665 -6.416 1.00 55.84 97 ASP A O 1
ATOM 669 N N . THR A 1 98 ? 13.529 -10.695 -6.503 1.00 64.12 98 THR A N 1
ATOM 670 C CA . THR A 1 98 ? 13.006 -12.020 -6.146 1.00 64.12 98 THR A CA 1
ATOM 671 C C . THR A 1 98 ? 12.330 -12.017 -4.771 1.00 64.12 98 THR A C 1
ATOM 673 O O . THR A 1 98 ? 11.646 -12.982 -4.419 1.00 64.12 98 THR A O 1
ATOM 676 N N . GLU A 1 99 ? 12.468 -10.912 -4.032 1.00 77.81 99 GLU A N 1
ATOM 677 C CA . GLU A 1 99 ? 11.808 -10.605 -2.772 1.00 77.81 99 GLU A CA 1
ATOM 678 C C . GLU A 1 99 ? 10.286 -10.405 -2.866 1.00 77.81 99 GLU A C 1
ATOM 680 O O . GLU A 1 99 ? 9.605 -10.679 -1.875 1.00 77.81 99 GLU A O 1
ATOM 685 N N . PHE A 1 100 ? 9.721 -10.001 -4.014 1.00 83.12 100 PHE A N 1
ATOM 686 C CA . PHE A 1 100 ? 8.285 -9.700 -4.129 1.00 83.12 100 PHE A CA 1
ATOM 687 C C . PHE A 1 100 ? 7.488 -10.755 -4.907 1.00 83.12 100 PHE A C 1
ATOM 689 O O . PHE A 1 100 ? 7.940 -11.321 -5.905 1.00 83.12 100 PHE A O 1
ATOM 696 N N . THR A 1 101 ? 6.255 -11.000 -4.461 1.00 83.69 101 THR A N 1
ATOM 697 C CA . THR A 1 101 ? 5.282 -11.853 -5.166 1.00 83.69 101 THR A CA 1
ATOM 698 C C . THR A 1 101 ? 4.425 -11.048 -6.138 1.00 83.69 101 THR A C 1
ATOM 700 O O . THR A 1 101 ? 4.110 -11.528 -7.223 1.00 83.69 101 THR A O 1
ATOM 703 N N . ALA A 1 102 ? 4.047 -9.826 -5.764 1.00 84.38 102 ALA A N 1
ATOM 704 C CA . ALA A 1 102 ? 3.199 -8.951 -6.565 1.00 84.38 102 ALA A CA 1
ATOM 705 C C . ALA A 1 102 ? 3.466 -7.484 -6.222 1.00 84.38 102 ALA A C 1
ATOM 707 O O . ALA A 1 102 ? 3.959 -7.182 -5.135 1.00 84.38 102 ALA A O 1
ATOM 708 N N . LEU A 1 103 ? 3.106 -6.587 -7.140 1.00 87.81 103 LEU A N 1
ATOM 709 C CA . LEU A 1 103 ? 2.982 -5.161 -6.865 1.00 87.81 103 LEU A CA 1
ATOM 710 C C . LEU A 1 103 ? 1.525 -4.745 -6.978 1.00 87.81 103 LEU A C 1
ATOM 712 O O . LEU A 1 103 ? 0.860 -5.068 -7.962 1.00 87.81 103 LEU A O 1
ATOM 716 N N . THR A 1 104 ? 1.077 -3.981 -5.992 1.00 90.06 104 THR A N 1
ATOM 717 C CA . THR A 1 104 ? -0.273 -3.433 -5.938 1.00 90.06 104 THR A CA 1
ATOM 718 C C . THR A 1 104 ? -0.185 -1.921 -5.839 1.00 90.06 104 THR A C 1
ATOM 720 O O . THR A 1 104 ? 0.656 -1.387 -5.114 1.00 90.06 104 THR A O 1
ATOM 723 N N . THR A 1 105 ? -1.057 -1.238 -6.575 1.00 94.19 105 THR A N 1
ATOM 724 C CA . THR A 1 105 ? -1.174 0.220 -6.563 1.00 94.19 105 THR A CA 1
ATOM 725 C C . THR A 1 105 ? -2.515 0.601 -5.962 1.00 94.19 105 THR A C 1
ATOM 727 O O . THR A 1 105 ? -3.532 0.041 -6.364 1.00 94.19 105 THR A O 1
ATOM 730 N N . TRP A 1 106 ? -2.506 1.570 -5.051 1.00 95.50 106 TRP A N 1
ATOM 731 C CA . TRP A 1 106 ? -3.697 2.175 -4.462 1.00 95.50 106 TRP A CA 1
ATOM 732 C C . TRP A 1 106 ? -3.693 3.678 -4.701 1.00 95.50 106 TRP A C 1
ATOM 734 O O . TRP A 1 106 ? -2.642 4.325 -4.657 1.00 95.50 106 TRP A O 1
ATOM 744 N N . ARG A 1 107 ? -4.872 4.243 -4.933 1.00 96.00 107 ARG A N 1
ATOM 745 C CA . ARG A 1 107 ? -5.100 5.690 -5.023 1.00 96.00 107 ARG A CA 1
ATOM 746 C C . ARG A 1 107 ? -5.606 6.245 -3.699 1.00 96.00 107 ARG A C 1
ATOM 748 O O . ARG A 1 107 ? -6.147 5.521 -2.870 1.00 96.00 107 ARG A O 1
ATOM 755 N N . ALA A 1 108 ? -5.436 7.545 -3.495 1.00 94.44 108 ALA A N 1
ATOM 756 C CA . ALA A 1 108 ? -6.020 8.226 -2.351 1.00 94.44 108 ALA A CA 1
ATOM 757 C C . ALA A 1 108 ? -7.550 8.042 -2.343 1.00 94.44 108 ALA A C 1
ATOM 759 O O . ALA A 1 108 ? -8.213 8.221 -3.365 1.00 94.44 108 ALA A O 1
ATOM 760 N N . GLY A 1 109 ? -8.091 7.674 -1.187 1.00 94.81 109 GLY A N 1
ATOM 761 C CA . GLY A 1 109 ? -9.471 7.254 -0.970 1.00 94.81 109 GLY A CA 1
ATOM 762 C C . GLY A 1 109 ? -9.711 5.751 -1.137 1.00 94.81 109 GLY A C 1
ATOM 763 O O . GLY A 1 109 ? -10.777 5.282 -0.750 1.00 94.81 109 GLY A O 1
ATOM 764 N N . GLU A 1 110 ? -8.763 4.983 -1.682 1.00 95.12 110 GLU A N 1
ATOM 765 C CA . GLU A 1 110 ? -8.919 3.534 -1.821 1.00 95.12 110 GLU A CA 1
ATOM 766 C C . GLU A 1 110 ? -8.537 2.794 -0.539 1.00 95.12 110 GLU A C 1
ATOM 768 O O . GLU A 1 110 ? -7.601 3.160 0.184 1.00 95.12 110 GLU A O 1
ATOM 773 N N . HIS A 1 111 ? -9.262 1.707 -0.288 1.00 94.25 111 HIS A N 1
ATOM 774 C CA . HIS A 1 111 ? -8.966 0.795 0.801 1.00 94.25 111 HIS A CA 1
ATOM 775 C C . HIS A 1 111 ? -7.705 -0.012 0.495 1.00 94.25 111 HIS A C 1
ATOM 777 O O . HIS A 1 111 ? -7.534 -0.569 -0.595 1.00 94.25 111 HIS A O 1
ATOM 783 N N . LEU A 1 112 ? -6.828 -0.083 1.491 1.00 93.69 112 LEU A N 1
ATOM 784 C CA . LEU A 1 112 ? -5.764 -1.073 1.525 1.00 93.69 112 LEU A CA 1
ATOM 785 C C . LEU A 1 112 ? -6.384 -2.448 1.836 1.00 93.69 112 LEU A C 1
ATOM 787 O O . LEU A 1 112 ? -7.560 -2.529 2.190 1.00 93.69 112 LEU A O 1
ATOM 791 N N . PRO A 1 113 ? -5.620 -3.546 1.702 1.00 91.31 113 PRO A N 1
ATOM 792 C CA . PRO A 1 113 ? -6.055 -4.848 2.184 1.00 91.31 113 PRO A CA 1
ATOM 793 C C . PRO A 1 113 ? -6.575 -4.747 3.618 1.00 91.31 113 PRO A C 1
ATOM 795 O O . PRO A 1 113 ? -6.001 -4.037 4.440 1.00 91.31 113 PRO A O 1
ATOM 798 N N . ASP A 1 114 ? -7.674 -5.438 3.892 1.00 80.12 114 ASP A N 1
ATOM 799 C CA . ASP A 1 114 ? -8.335 -5.356 5.186 1.00 80.12 114 ASP A CA 1
ATOM 800 C C . ASP A 1 114 ? -7.505 -6.046 6.275 1.00 80.12 114 ASP A C 1
ATOM 802 O O . ASP A 1 114 ? -7.050 -7.179 6.100 1.00 80.12 114 ASP A O 1
ATOM 806 N N . GLY A 1 115 ? -7.362 -5.375 7.421 1.00 82.19 115 GLY A N 1
ATOM 807 C CA . GLY A 1 115 ? -6.997 -6.033 8.673 1.00 82.19 115 GLY A CA 1
ATOM 808 C C . GLY A 1 115 ? -8.214 -6.723 9.295 1.00 82.19 115 GLY A C 1
ATOM 809 O O . GLY A 1 115 ? -9.368 -6.447 8.940 1.00 82.19 115 GLY A O 1
ATOM 810 N N . ALA A 1 116 ? -7.985 -7.604 10.265 1.00 89.06 116 ALA A N 1
ATOM 811 C CA . ALA A 1 116 ? -9.054 -8.293 10.978 1.00 89.06 116 ALA A CA 1
ATOM 812 C C . ALA A 1 116 ? -9.958 -7.315 11.749 1.00 89.06 116 ALA A C 1
ATOM 814 O O . ALA A 1 116 ? -11.177 -7.489 11.790 1.00 89.06 116 ALA A O 1
ATOM 815 N N . GLN A 1 117 ? -9.369 -6.279 12.354 1.00 92.06 117 GLN A N 1
ATOM 816 C CA . GLN A 1 117 ? -10.083 -5.333 13.225 1.00 92.06 117 GLN A CA 1
ATOM 817 C C . GLN A 1 117 ? -10.163 -3.910 12.675 1.00 92.06 117 GLN A C 1
ATOM 819 O O . GLN A 1 117 ? -11.063 -3.164 13.064 1.00 92.06 117 GLN A O 1
ATOM 824 N N . TYR A 1 118 ? -9.249 -3.541 11.781 1.00 93.00 118 TYR A N 1
ATOM 825 C CA . TYR A 1 118 ? -9.115 -2.180 11.277 1.00 93.00 118 TYR A CA 1
ATOM 826 C C . TYR A 1 118 ? -9.414 -2.118 9.781 1.00 93.00 118 TYR A C 1
ATOM 828 O O . TYR A 1 118 ? -9.062 -3.021 9.020 1.00 93.00 118 TYR A O 1
ATOM 836 N N . ILE A 1 119 ? -10.059 -1.031 9.373 1.00 94.06 119 ILE A N 1
ATOM 837 C CA . ILE A 1 119 ? -10.176 -0.618 7.980 1.00 94.06 119 ILE A CA 1
ATOM 838 C C . ILE A 1 119 ? -9.016 0.334 7.721 1.00 94.06 119 ILE A C 1
ATOM 840 O O . ILE A 1 119 ? -8.847 1.320 8.439 1.00 94.06 119 ILE A O 1
ATOM 844 N N . LEU A 1 120 ? -8.209 0.023 6.710 1.00 95.62 120 LEU A N 1
ATOM 845 C CA . LEU A 1 120 ? -7.086 0.855 6.303 1.00 95.62 120 LEU A CA 1
ATOM 846 C C . LEU A 1 120 ? -7.398 1.515 4.966 1.00 95.62 120 LEU A C 1
ATOM 848 O O . LEU A 1 120 ? -7.826 0.857 4.020 1.00 95.62 120 LEU A O 1
ATOM 852 N N . THR A 1 121 ? -7.139 2.811 4.875 1.00 97.00 121 THR A N 1
ATOM 853 C CA . THR A 1 121 ? -7.417 3.609 3.681 1.00 97.00 121 THR A CA 1
ATOM 854 C C . THR A 1 121 ? -6.213 4.477 3.362 1.00 97.00 121 THR A C 1
ATOM 856 O O . THR A 1 121 ? -5.637 5.111 4.248 1.00 97.00 121 THR A O 1
ATOM 859 N N . LEU A 1 122 ? -5.825 4.540 2.090 1.00 97.12 122 LEU A N 1
ATOM 860 C CA . LEU A 1 122 ? -4.816 5.492 1.649 1.00 97.12 122 LEU A CA 1
ATOM 861 C C . LEU A 1 122 ? -5.475 6.868 1.648 1.00 97.12 122 LEU A C 1
ATOM 863 O O . LEU A 1 122 ? -6.254 7.177 0.761 1.00 97.12 122 LEU A O 1
ATOM 867 N N . GLN A 1 123 ? -5.218 7.696 2.651 1.00 97.19 123 GLN A N 1
ATOM 868 C CA . GLN A 1 123 ? -5.958 8.940 2.843 1.00 97.19 123 GLN A CA 1
ATOM 869 C C . GLN A 1 123 ? -5.489 10.039 1.887 1.00 97.19 123 GLN A C 1
ATOM 871 O O . GLN A 1 123 ? -6.299 10.713 1.255 1.00 97.19 123 GLN A O 1
ATOM 876 N N . SER A 1 124 ? -4.176 10.252 1.794 1.00 96.62 124 SER A N 1
ATOM 877 C CA . SER A 1 124 ? -3.602 11.299 0.946 1.00 96.62 124 SER A CA 1
ATOM 878 C C . SER A 1 124 ? -2.139 11.033 0.609 1.00 96.62 124 SER A C 1
ATOM 880 O O . SER A 1 124 ? -1.438 10.351 1.357 1.00 96.62 124 SER A O 1
ATOM 882 N N . ILE A 1 125 ? -1.664 11.607 -0.498 1.00 95.81 125 ILE A N 1
ATOM 883 C CA . ILE A 1 125 ? -0.235 11.744 -0.782 1.00 95.81 125 ILE A CA 1
ATOM 884 C C . ILE A 1 125 ? 0.185 13.184 -0.514 1.00 95.81 125 ILE A C 1
ATOM 886 O O . ILE A 1 125 ? -0.402 14.128 -1.046 1.00 95.81 125 ILE A O 1
ATOM 890 N N . GLN A 1 126 ? 1.223 13.361 0.296 1.00 94.62 126 GLN A N 1
ATOM 891 C CA . GLN A 1 126 ? 1.709 14.677 0.685 1.00 94.62 126 GLN A CA 1
ATOM 892 C C . GLN A 1 126 ? 3.193 14.836 0.389 1.00 94.62 126 GLN A C 1
ATOM 894 O O . GLN A 1 126 ? 3.955 13.872 0.292 1.00 94.62 126 GLN A O 1
ATOM 899 N N . ARG A 1 127 ? 3.597 16.101 0.248 1.00 91.69 127 ARG A N 1
ATOM 900 C CA . ARG A 1 127 ? 4.990 16.486 0.071 1.00 91.69 127 ARG A CA 1
ATOM 901 C C . ARG A 1 127 ? 5.512 17.151 1.338 1.00 91.69 127 ARG A C 1
ATOM 903 O O . ARG A 1 127 ? 4.936 18.125 1.817 1.00 91.69 127 ARG A O 1
ATOM 910 N N . ARG A 1 128 ? 6.626 16.655 1.868 1.00 90.06 128 ARG A N 1
ATOM 911 C CA . ARG A 1 128 ? 7.362 17.277 2.968 1.00 90.06 128 ARG A CA 1
ATOM 912 C C . ARG A 1 128 ? 7.952 18.604 2.489 1.00 90.06 128 ARG A C 1
ATOM 914 O O . ARG A 1 128 ? 8.673 18.656 1.491 1.00 90.06 128 ARG A O 1
ATOM 921 N N . GLN A 1 129 ? 7.654 19.678 3.216 1.00 86.19 129 GLN A N 1
ATOM 922 C CA . GLN A 1 129 ? 8.257 20.986 2.968 1.00 86.19 129 GLN A CA 1
ATOM 923 C C . GLN A 1 129 ? 9.752 20.947 3.307 1.00 86.19 129 GLN A C 1
ATOM 925 O O . GLN A 1 129 ? 10.137 20.399 4.338 1.00 86.19 129 GLN A O 1
ATOM 930 N N . GLY A 1 130 ? 10.589 21.514 2.434 1.00 80.50 130 GLY A N 1
ATOM 931 C CA . GLY A 1 130 ? 12.040 21.587 2.646 1.00 80.50 130 GLY A CA 1
ATOM 932 C C . GLY A 1 130 ? 12.796 20.265 2.476 1.00 80.50 130 GLY A C 1
ATOM 933 O O . GLY A 1 130 ? 13.894 20.136 2.997 1.00 80.50 130 GLY A O 1
ATOM 934 N N . ALA A 1 131 ? 12.222 19.267 1.797 1.00 81.88 131 ALA A N 1
ATOM 935 C CA . ALA A 1 131 ? 12.949 18.042 1.473 1.00 81.88 131 ALA A CA 1
ATOM 936 C C . ALA A 1 131 ? 13.929 18.261 0.308 1.00 81.88 131 ALA A C 1
ATOM 938 O O . ALA A 1 131 ? 13.527 18.708 -0.769 1.00 81.88 131 ALA A O 1
ATOM 939 N N . ASP A 1 132 ? 15.188 17.878 0.520 1.00 76.06 132 ASP A N 1
ATOM 940 C CA . ASP A 1 132 ? 16.287 18.072 -0.437 1.00 76.06 132 ASP A CA 1
ATOM 941 C C . ASP A 1 132 ? 16.312 17.031 -1.574 1.00 76.06 132 ASP A C 1
ATOM 943 O O . ASP A 1 132 ? 17.002 17.217 -2.574 1.00 76.06 132 ASP A O 1
ATOM 947 N N . SER A 1 133 ? 15.563 15.927 -1.437 1.00 70.81 133 SER A N 1
ATOM 948 C CA . SER A 1 133 ? 15.539 14.806 -2.387 1.00 70.81 133 SER A CA 1
ATOM 949 C C . SER A 1 133 ? 14.107 14.417 -2.777 1.00 70.81 133 SER A C 1
ATOM 951 O O . SER A 1 133 ? 13.244 14.347 -1.899 1.00 70.81 133 SER A O 1
ATOM 953 N N . PRO A 1 134 ? 13.836 14.094 -4.059 1.00 66.75 134 PRO A N 1
ATOM 954 C CA . PRO A 1 134 ? 12.539 13.576 -4.502 1.00 66.75 134 PRO A CA 1
ATOM 955 C C . PRO A 1 134 ? 12.073 12.323 -3.745 1.00 66.75 134 PRO A C 1
ATOM 957 O O . PRO A 1 134 ? 10.881 12.188 -3.480 1.00 66.75 134 PRO A O 1
ATOM 960 N N . ASP A 1 135 ? 12.996 11.439 -3.354 1.00 66.06 135 ASP A N 1
ATOM 961 C CA . ASP A 1 135 ? 12.666 10.169 -2.690 1.00 66.06 135 ASP A CA 1
ATOM 962 C C . ASP A 1 135 ? 12.197 10.349 -1.238 1.00 66.06 135 ASP A C 1
ATOM 964 O O . ASP A 1 135 ? 11.436 9.530 -0.728 1.00 66.06 135 ASP A O 1
ATOM 968 N N . THR A 1 136 ? 12.625 11.422 -0.569 1.00 74.88 136 THR A N 1
ATOM 969 C CA . THR A 1 136 ? 12.202 11.761 0.802 1.00 74.88 136 THR A CA 1
ATOM 970 C C . THR A 1 136 ? 11.178 12.891 0.837 1.00 74.88 136 THR A C 1
ATOM 972 O O . THR A 1 136 ? 10.626 13.208 1.894 1.00 74.88 136 THR A O 1
ATOM 975 N N . ALA A 1 137 ? 10.914 13.507 -0.316 1.00 86.12 137 ALA A N 1
ATOM 976 C CA . ALA A 1 137 ? 9.956 14.585 -0.440 1.00 86.12 137 ALA A CA 1
ATOM 977 C C . ALA A 1 137 ? 8.519 14.085 -0.378 1.00 86.12 137 ALA A C 1
ATOM 979 O O . ALA A 1 137 ? 7.685 14.811 0.144 1.00 86.12 137 ALA A O 1
ATOM 980 N N . LEU A 1 138 ? 8.212 12.893 -0.889 1.00 92.81 138 LEU A N 1
ATOM 981 C CA . LEU A 1 138 ? 6.841 12.387 -0.971 1.00 92.81 138 LEU A CA 1
ATOM 982 C C . LEU A 1 138 ? 6.577 11.287 0.056 1.00 92.81 138 LEU A C 1
ATOM 984 O O . LEU A 1 138 ? 7.410 10.407 0.266 1.00 92.81 138 LEU A O 1
ATOM 988 N N . TYR A 1 139 ? 5.391 11.325 0.659 1.00 94.25 139 TYR A N 1
ATOM 989 C CA . TYR A 1 139 ? 4.911 10.288 1.564 1.00 94.25 139 TYR A CA 1
ATOM 990 C C . TYR A 1 139 ? 3.410 10.053 1.415 1.00 94.25 139 TYR A C 1
ATOM 992 O O . TYR A 1 139 ? 2.646 10.951 1.057 1.00 94.25 139 TYR A O 1
ATOM 1000 N N . ALA A 1 140 ? 3.004 8.823 1.700 1.00 96.19 140 ALA A N 1
ATOM 1001 C CA . ALA A 1 140 ? 1.619 8.407 1.793 1.00 96.19 140 ALA A CA 1
ATOM 1002 C C . ALA A 1 140 ? 1.137 8.524 3.242 1.00 96.19 140 ALA A C 1
ATOM 1004 O O . ALA A 1 140 ? 1.862 8.162 4.169 1.00 96.19 140 ALA A O 1
ATOM 1005 N N . VAL A 1 141 ? -0.085 9.012 3.431 1.00 97.19 141 VAL A N 1
ATOM 1006 C CA . VAL A 1 141 ? -0.790 8.980 4.714 1.00 97.19 141 VAL A CA 1
ATOM 1007 C C . VAL A 1 141 ? -1.802 7.847 4.663 1.00 97.19 141 VAL A C 1
ATOM 1009 O O . VAL A 1 141 ? -2.718 7.874 3.842 1.00 97.19 141 VAL A O 1
ATOM 1012 N N . VAL A 1 142 ? -1.621 6.845 5.515 1.00 97.06 142 VAL A N 1
ATOM 1013 C CA . VAL A 1 142 ? -2.537 5.716 5.676 1.00 97.06 142 VAL A CA 1
ATOM 1014 C C . VAL A 1 142 ? -3.371 5.964 6.922 1.00 97.06 142 VAL A C 1
ATOM 1016 O O . VAL A 1 142 ? -2.824 6.043 8.019 1.00 97.06 142 VAL A O 1
ATOM 1019 N N . HIS A 1 143 ? -4.680 6.078 6.738 1.00 97.25 143 HIS A N 1
ATOM 1020 C CA . HIS A 1 143 ? -5.637 6.172 7.828 1.00 97.25 143 HIS A CA 1
ATOM 1021 C C . HIS A 1 143 ? -6.077 4.770 8.236 1.00 97.25 143 HIS A C 1
ATOM 1023 O O . HIS A 1 143 ? -6.425 3.961 7.374 1.00 97.25 143 HIS A O 1
ATOM 1029 N N . ALA A 1 144 ? -6.075 4.491 9.531 1.00 95.69 144 ALA A N 1
ATOM 1030 C CA . ALA A 1 144 ? -6.597 3.268 10.111 1.00 95.69 144 ALA A CA 1
ATOM 1031 C C . ALA A 1 144 ? -7.697 3.611 11.117 1.00 95.69 144 ALA A C 1
ATOM 1033 O O . ALA A 1 144 ? -7.514 4.465 11.982 1.00 95.69 144 ALA A O 1
ATOM 1034 N N . GLU A 1 145 ? -8.822 2.914 11.024 1.00 95.19 145 GLU A N 1
ATOM 1035 C CA . GLU A 1 145 ? -9.950 3.053 11.946 1.00 95.19 145 GLU A CA 1
ATOM 1036 C C . GLU A 1 145 ? -10.512 1.680 12.312 1.00 95.19 145 GLU A C 1
ATOM 1038 O O . GLU A 1 145 ? -10.422 0.730 11.531 1.00 95.19 145 GLU A O 1
ATOM 1043 N N . LEU A 1 146 ? -11.094 1.547 13.503 1.00 94.19 146 LEU A N 1
ATOM 1044 C CA . LEU A 1 146 ? -11.745 0.302 13.894 1.00 94.19 146 LEU A CA 1
ATOM 1045 C C . LEU A 1 146 ? -12.960 0.028 13.007 1.00 94.19 146 LEU A C 1
ATOM 1047 O O . LEU A 1 146 ? -13.874 0.845 12.909 1.00 94.19 146 LEU A O 1
ATOM 1051 N N . ARG A 1 147 ? -13.034 -1.189 12.460 1.00 92.06 147 ARG A N 1
ATOM 1052 C CA . ARG A 1 147 ? -14.195 -1.662 11.688 1.00 92.06 147 ARG A CA 1
ATOM 1053 C C . ARG A 1 147 ? -15.484 -1.601 12.505 1.00 92.06 147 ARG A C 1
ATOM 1055 O O . ARG A 1 147 ? -16.560 -1.360 11.965 1.00 92.06 147 ARG A O 1
ATOM 1062 N N . GLN A 1 148 ? -15.377 -1.872 13.803 1.00 93.25 148 GLN A N 1
ATOM 1063 C CA . GLN A 1 148 ? -16.465 -1.722 14.760 1.00 93.25 148 GLN A CA 1
ATOM 1064 C C . GLN A 1 148 ? -15.986 -0.822 15.898 1.00 93.25 148 GLN A C 1
ATOM 1066 O O . GLN A 1 148 ? -15.066 -1.217 16.622 1.00 93.25 148 GLN A O 1
ATOM 1071 N N . PRO A 1 149 ? -16.592 0.366 16.072 1.00 92.56 149 PRO A N 1
ATOM 1072 C CA . PRO A 1 149 ? -16.265 1.239 17.185 1.00 92.56 149 PRO A CA 1
ATOM 1073 C C . PRO A 1 149 ? -16.416 0.517 18.524 1.00 92.56 149 PRO A C 1
ATOM 1075 O O . PRO A 1 149 ? -17.352 -0.258 18.740 1.00 92.56 149 PRO A O 1
ATOM 1078 N N . ARG A 1 150 ? -15.503 0.790 19.452 1.00 92.62 150 ARG A N 1
ATOM 1079 C CA . ARG A 1 150 ? -15.592 0.288 20.821 1.00 92.62 150 ARG A CA 1
ATOM 1080 C C . ARG A 1 150 ? -16.670 1.064 21.558 1.00 92.62 150 ARG A C 1
ATOM 1082 O O . ARG A 1 150 ? -16.522 2.252 21.841 1.00 92.62 150 ARG A O 1
ATOM 1089 N N . GLU A 1 151 ? -17.752 0.374 21.881 1.00 94.81 151 GLU A N 1
ATOM 1090 C CA . GLU A 1 151 ? -18.849 0.929 22.658 1.00 94.81 151 GLU A CA 1
ATOM 1091 C C . GLU A 1 151 ? -18.657 0.667 24.154 1.00 94.81 151 GLU A C 1
ATOM 1093 O O . GLU A 1 151 ? -18.560 -0.477 24.599 1.00 94.81 151 GLU A O 1
ATOM 1098 N N . THR A 1 152 ? -18.692 1.728 24.956 1.00 92.44 152 THR A N 1
ATOM 1099 C CA . THR A 1 152 ? -18.778 1.632 26.413 1.00 92.44 152 THR A CA 1
ATOM 1100 C C . THR A 1 152 ? -20.215 1.882 26.834 1.00 92.44 152 THR A C 1
ATOM 1102 O O . THR A 1 152 ? -20.758 2.975 26.636 1.00 92.44 152 THR A O 1
ATOM 1105 N N . ARG A 1 153 ? -20.829 0.867 27.447 1.00 94.50 153 ARG A N 1
ATOM 1106 C CA . ARG A 1 153 ? -22.197 0.928 27.966 1.00 94.50 153 ARG A CA 1
ATOM 1107 C C . ARG A 1 153 ? -22.193 0.860 29.488 1.00 94.50 153 ARG A C 1
ATOM 1109 O O . ARG A 1 153 ? -21.494 0.037 30.069 1.00 94.50 153 ARG A O 1
ATOM 1116 N N . LEU A 1 154 ? -23.009 1.688 30.131 1.00 91.94 154 LEU A N 1
ATOM 1117 C CA . LEU A 1 154 ? -23.237 1.657 31.575 1.00 91.94 154 LEU A CA 1
ATOM 1118 C C . LEU A 1 154 ? -24.736 1.484 31.805 1.00 91.94 154 LEU A C 1
ATOM 1120 O O . LEU A 1 154 ? -25.539 2.237 31.261 1.00 91.94 154 LEU A O 1
ATOM 1124 N N . LEU A 1 155 ? -25.121 0.448 32.555 1.00 94.38 155 LEU A N 1
ATOM 1125 C CA . LEU A 1 155 ? -26.532 0.083 32.770 1.00 94.38 155 LEU A CA 1
ATOM 1126 C C . LEU A 1 155 ? -27.327 -0.098 31.456 1.00 94.38 155 LEU A C 1
ATOM 1128 O O . LEU A 1 155 ? -28.504 0.238 31.372 1.00 94.38 155 LEU A O 1
ATOM 1132 N N . GLY A 1 156 ? -26.672 -0.602 30.404 1.00 89.81 156 GLY A N 1
ATOM 1133 C CA . GLY A 1 156 ? -27.279 -0.808 29.083 1.00 89.81 156 GLY A CA 1
ATOM 1134 C C . GLY A 1 156 ? -27.362 0.443 28.197 1.00 89.81 156 GLY A C 1
ATOM 1135 O O . GLY A 1 156 ? -27.623 0.306 27.001 1.00 89.81 156 GLY A O 1
ATOM 1136 N N . GLN A 1 157 ? -27.078 1.636 28.729 1.00 90.50 157 GLN A N 1
ATOM 1137 C CA . GLN A 1 157 ? -27.025 2.880 27.959 1.00 90.50 157 GLN A CA 1
ATOM 1138 C C . GLN A 1 157 ? -25.629 3.102 27.374 1.00 90.50 157 GLN A C 1
ATOM 1140 O O . GLN A 1 157 ? -24.628 2.949 28.073 1.00 90.50 157 GLN A O 1
ATOM 1145 N N . LEU A 1 158 ? -25.560 3.456 26.088 1.00 92.12 158 LEU A N 1
ATOM 1146 C CA . LEU A 1 158 ? -24.315 3.820 25.411 1.00 92.12 158 LEU A CA 1
ATOM 1147 C C . LEU A 1 158 ? -23.815 5.166 25.945 1.00 92.12 158 LEU A C 1
ATOM 1149 O O . LEU A 1 158 ? -24.504 6.173 25.816 1.00 92.12 158 LEU A O 1
ATOM 1153 N N . ILE A 1 159 ? -22.621 5.174 26.536 1.00 93.88 159 ILE A N 1
ATOM 1154 C CA . ILE A 1 159 ? -21.993 6.381 27.096 1.00 93.88 159 ILE A CA 1
ATOM 1155 C C . ILE A 1 159 ? -20.888 6.908 26.181 1.00 93.88 159 ILE A C 1
ATOM 1157 O O . ILE A 1 159 ? -20.672 8.115 26.098 1.00 93.88 159 ILE A O 1
ATOM 1161 N N . ARG A 1 160 ? -20.180 6.013 25.490 1.00 92.31 160 ARG A N 1
ATOM 1162 C CA . ARG A 1 160 ? -19.081 6.368 24.591 1.00 92.31 160 ARG A CA 1
ATOM 1163 C C . ARG A 1 160 ? -19.016 5.375 23.442 1.00 92.31 160 ARG A C 1
ATOM 1165 O O . ARG A 1 160 ? -19.200 4.182 23.660 1.00 92.31 160 ARG A O 1
ATOM 1172 N N . SER A 1 161 ? -18.725 5.879 22.252 1.00 92.75 161 SER A N 1
ATOM 1173 C CA . SER A 1 161 ? -18.335 5.094 21.085 1.00 92.75 161 SER A CA 1
ATOM 1174 C C . SER A 1 161 ? -16.999 5.641 20.597 1.00 92.75 161 SER A C 1
ATOM 1176 O O . SER A 1 161 ? -16.845 6.860 20.509 1.00 92.75 161 SER A O 1
ATOM 1178 N N . ASP A 1 162 ? -16.024 4.765 20.383 1.00 92.69 162 ASP A N 1
ATOM 1179 C CA . ASP A 1 162 ? -14.654 5.130 20.027 1.00 92.69 162 ASP A CA 1
ATOM 1180 C C . ASP A 1 162 ? -14.199 4.368 18.778 1.00 92.69 162 ASP A C 1
ATOM 1182 O O . ASP A 1 162 ? -14.148 3.137 18.787 1.00 92.69 162 ASP A O 1
ATOM 1186 N N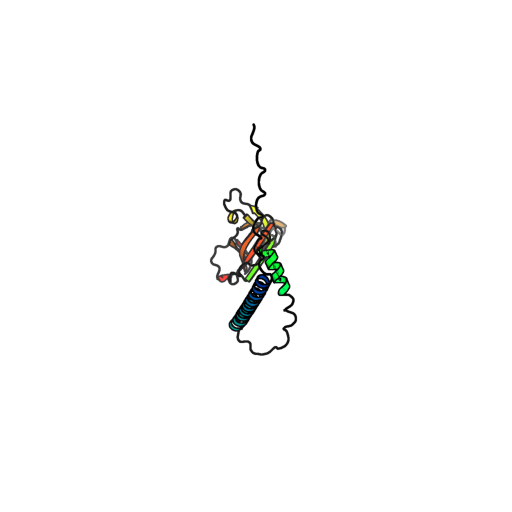 . SER A 1 163 ? -13.899 5.093 17.701 1.00 90.25 163 SER A N 1
ATOM 1187 C CA . SER A 1 163 ? -13.430 4.530 16.429 1.00 90.25 163 SER A CA 1
ATOM 1188 C C . SER A 1 163 ? -11.910 4.366 16.354 1.00 90.25 163 SER A C 1
ATOM 1190 O O . SER A 1 163 ? -11.431 3.768 15.394 1.00 90.25 163 SER A O 1
ATOM 1192 N N . ASP A 1 164 ? -11.167 4.852 17.356 1.00 92.62 164 ASP A N 1
ATOM 1193 C CA . ASP A 1 164 ? -9.710 4.706 17.476 1.00 92.62 164 ASP A CA 1
ATOM 1194 C C . ASP A 1 164 ? -8.924 5.080 16.190 1.00 92.62 164 ASP A C 1
ATOM 1196 O O . ASP A 1 164 ? -8.176 4.252 15.655 1.00 92.62 164 ASP A O 1
ATOM 1200 N N . PRO A 1 165 ? -9.113 6.302 15.640 1.00 94.56 165 PRO A N 1
ATOM 1201 C CA . PRO A 1 165 ? -8.497 6.705 14.379 1.00 94.56 165 PRO A CA 1
ATOM 1202 C C . PRO A 1 165 ? -6.990 6.952 14.522 1.00 94.56 165 PRO A C 1
ATOM 1204 O O . PRO A 1 165 ? -6.548 7.657 15.433 1.00 94.56 165 PRO A O 1
ATOM 1207 N N . HIS A 1 166 ? -6.210 6.440 13.571 1.00 95.25 166 HIS A N 1
ATOM 1208 C CA . HIS A 1 166 ? -4.758 6.590 13.516 1.00 95.25 166 HIS A CA 1
ATOM 1209 C C . HIS A 1 166 ? -4.280 6.943 12.108 1.00 95.25 166 HIS A C 1
ATOM 1211 O O . HIS A 1 166 ? -4.671 6.299 11.140 1.00 95.25 166 HIS A O 1
ATOM 1217 N N . ASP A 1 167 ? -3.368 7.911 12.010 1.00 96.69 167 ASP A N 1
ATOM 1218 C CA . ASP A 1 167 ? -2.727 8.285 10.750 1.00 96.69 167 ASP A CA 1
ATOM 1219 C C . ASP A 1 167 ? -1.253 7.872 10.762 1.00 96.69 167 ASP A C 1
ATOM 1221 O O . ASP A 1 167 ? -0.468 8.296 11.615 1.00 96.69 167 ASP A O 1
ATOM 1225 N N . TYR A 1 168 ? -0.863 7.066 9.779 1.00 96.38 168 TYR A N 1
ATOM 1226 C CA . TYR A 1 168 ? 0.510 6.618 9.581 1.00 96.38 168 TYR A CA 1
ATOM 1227 C C . TYR A 1 168 ? 1.116 7.265 8.351 1.00 96.38 168 TYR A C 1
ATOM 1229 O O . TYR A 1 168 ? 0.523 7.281 7.277 1.00 96.38 168 TYR A O 1
ATOM 1237 N N . ILE A 1 169 ? 2.345 7.748 8.495 1.00 95.44 169 ILE A N 1
ATOM 1238 C CA . ILE A 1 169 ? 3.119 8.300 7.388 1.00 95.44 169 ILE A CA 1
ATOM 1239 C C . ILE A 1 169 ? 4.082 7.228 6.885 1.00 95.44 169 ILE A C 1
ATOM 1241 O O . ILE A 1 169 ? 4.893 6.718 7.661 1.00 95.44 169 ILE A O 1
ATOM 1245 N N . VAL A 1 170 ? 4.010 6.924 5.589 1.00 94.88 170 VAL A N 1
ATOM 1246 C CA . VAL A 1 170 ? 4.854 5.920 4.934 1.00 94.88 170 VAL A CA 1
ATOM 1247 C C . VAL A 1 170 ? 5.589 6.533 3.747 1.00 94.88 170 VAL A C 1
ATOM 1249 O O . VAL A 1 170 ? 4.981 7.102 2.838 1.00 94.88 170 VAL A O 1
ATOM 1252 N N . TYR A 1 171 ? 6.910 6.404 3.748 1.00 93.50 171 TYR A N 1
ATOM 1253 C CA . TYR A 1 171 ? 7.787 6.833 2.662 1.00 93.50 171 TYR A CA 1
ATOM 1254 C C . TYR A 1 171 ? 8.132 5.670 1.732 1.00 93.50 171 TYR A C 1
ATOM 1256 O O . TYR A 1 171 ? 7.995 4.491 2.068 1.00 93.50 171 TYR A O 1
ATOM 1264 N N . LYS A 1 172 ? 8.660 6.010 0.556 1.00 92.12 172 LYS A N 1
ATOM 1265 C CA . LYS A 1 172 ? 9.283 5.035 -0.338 1.00 92.12 172 LYS A CA 1
ATOM 1266 C C . LYS A 1 172 ? 10.395 4.265 0.388 1.00 92.12 172 LYS A C 1
ATOM 1268 O O . LYS A 1 172 ? 11.224 4.840 1.086 1.00 92.12 172 LYS A O 1
ATOM 1273 N N . GLY A 1 173 ? 10.413 2.953 0.191 1.00 90.19 173 GLY A N 1
ATOM 1274 C CA . GLY A 1 173 ? 11.343 2.002 0.791 1.00 90.19 173 GLY A CA 1
ATOM 1275 C C . GLY A 1 173 ? 10.908 1.473 2.156 1.00 90.19 173 GLY A C 1
ATOM 1276 O O . GLY A 1 173 ? 11.450 0.457 2.592 1.00 90.19 173 GLY A O 1
ATOM 1277 N N . GLU A 1 174 ? 9.936 2.107 2.812 1.00 93.94 174 GLU A N 1
ATOM 1278 C CA . GLU A 1 174 ? 9.447 1.673 4.116 1.00 93.94 174 GLU A CA 1
ATOM 1279 C C . GLU A 1 174 ? 8.485 0.491 3.989 1.00 93.94 174 GLU A C 1
ATOM 1281 O O . GLU A 1 174 ? 7.806 0.318 2.974 1.00 93.94 174 GLU A O 1
ATOM 1286 N N . SER A 1 175 ? 8.454 -0.342 5.030 1.00 95.69 175 SER A N 1
ATOM 1287 C CA . SER A 1 175 ? 7.632 -1.549 5.068 1.00 95.69 175 SER A CA 1
ATOM 1288 C C . SER A 1 175 ? 6.545 -1.456 6.131 1.00 95.69 175 SER A C 1
ATOM 1290 O O . SER A 1 175 ? 6.730 -0.821 7.169 1.00 95.69 175 SER A O 1
ATOM 1292 N N . PHE A 1 176 ? 5.414 -2.104 5.886 1.00 95.88 176 PHE A N 1
ATOM 1293 C CA . PHE A 1 176 ? 4.296 -2.205 6.820 1.00 95.88 176 PHE A CA 1
ATOM 1294 C C . PHE A 1 176 ? 3.624 -3.573 6.693 1.00 95.88 176 PHE A C 1
ATOM 1296 O O . PHE A 1 176 ? 3.764 -4.250 5.672 1.00 95.88 176 PHE A O 1
ATOM 1303 N N . ARG A 1 177 ? 2.913 -4.003 7.737 1.00 95.50 177 ARG A N 1
ATOM 1304 C CA . ARG A 1 177 ? 2.208 -5.291 7.761 1.00 95.50 177 ARG A CA 1
ATOM 1305 C C . ARG A 1 177 ? 0.707 -5.077 7.884 1.00 95.50 177 ARG A C 1
ATOM 1307 O O . ARG A 1 177 ? 0.266 -4.280 8.709 1.00 95.50 177 ARG A O 1
ATOM 1314 N N . ILE A 1 178 ? -0.048 -5.817 7.078 1.00 94.50 178 ILE A N 1
ATOM 1315 C CA . ILE A 1 178 ? -1.500 -5.927 7.208 1.00 9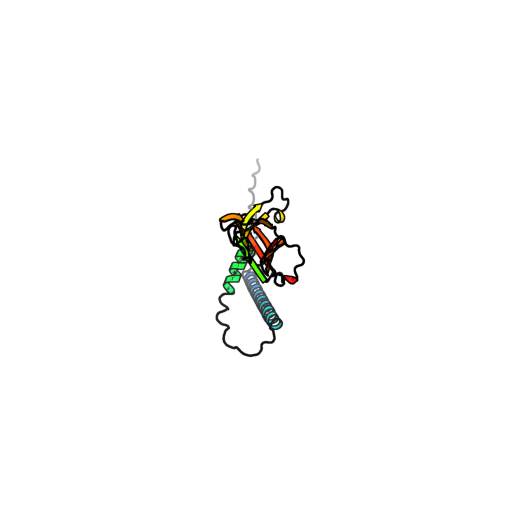4.50 178 ILE A CA 1
ATOM 1316 C C . ILE A 1 178 ? -1.878 -7.404 7.100 1.00 94.50 178 ILE A C 1
ATOM 1318 O O . ILE A 1 178 ? -1.566 -8.059 6.099 1.00 94.50 178 ILE A O 1
ATOM 1322 N N . GLY A 1 179 ? -2.507 -7.934 8.146 1.00 91.50 179 GLY A N 1
ATOM 1323 C CA . GLY A 1 179 ? -2.721 -9.359 8.337 1.00 91.50 179 GLY A CA 1
ATOM 1324 C C . GLY A 1 179 ? -1.409 -10.141 8.247 1.00 91.50 179 GLY A C 1
ATOM 1325 O O . GLY A 1 179 ? -0.369 -9.750 8.779 1.00 91.50 179 GLY A O 1
ATOM 1326 N N . GLY A 1 180 ? -1.434 -11.245 7.499 1.00 91.06 180 GLY A N 1
ATOM 1327 C CA . GLY A 1 180 ? -0.251 -12.080 7.258 1.00 91.06 180 GLY A CA 1
ATOM 1328 C C . GLY A 1 180 ? 0.729 -11.544 6.206 1.00 91.06 180 GLY A C 1
ATOM 1329 O O . GLY A 1 180 ? 1.757 -12.174 5.966 1.00 91.06 180 GLY A O 1
ATOM 1330 N N . ALA A 1 181 ? 0.432 -10.420 5.547 1.00 93.44 181 ALA A N 1
ATOM 1331 C CA . ALA A 1 181 ? 1.226 -9.909 4.434 1.00 93.44 181 ALA A CA 1
ATOM 1332 C C . ALA A 1 181 ? 2.073 -8.698 4.846 1.00 93.44 181 ALA A C 1
ATOM 1334 O O . ALA A 1 181 ? 1.594 -7.770 5.499 1.00 93.44 181 ALA A O 1
ATOM 1335 N N . ILE A 1 182 ? 3.338 -8.688 4.420 1.00 95.31 182 ILE A N 1
ATOM 1336 C CA . ILE A 1 182 ? 4.225 -7.528 4.561 1.00 95.31 182 ILE A CA 1
ATOM 1337 C C . ILE A 1 182 ? 4.364 -6.862 3.200 1.00 95.31 182 ILE A C 1
ATOM 1339 O O . ILE A 1 182 ? 4.631 -7.524 2.195 1.00 95.31 182 ILE A O 1
ATOM 1343 N N . TYR A 1 183 ? 4.214 -5.547 3.190 1.00 94.75 183 TYR A N 1
ATOM 1344 C CA . TYR A 1 183 ? 4.316 -4.702 2.015 1.00 94.75 183 TYR A CA 1
ATOM 1345 C C . TYR A 1 183 ? 5.512 -3.771 2.160 1.00 94.75 183 TYR A C 1
ATOM 1347 O O . TYR A 1 183 ? 5.761 -3.260 3.250 1.00 94.75 183 TYR A O 1
ATOM 1355 N N . ARG A 1 184 ? 6.222 -3.511 1.062 1.00 95.12 184 ARG A N 1
ATOM 1356 C CA . ARG A 1 184 ? 7.242 -2.462 0.959 1.00 95.12 184 ARG A CA 1
ATOM 1357 C C . ARG A 1 184 ? 6.815 -1.437 -0.068 1.00 95.12 184 ARG A C 1
ATOM 1359 O O . ARG A 1 184 ? 6.517 -1.789 -1.208 1.00 95.12 184 ARG A O 1
ATOM 1366 N N . VAL A 1 185 ? 6.791 -0.169 0.323 1.00 93.56 185 VAL A N 1
ATOM 1367 C CA . VAL A 1 185 ? 6.435 0.919 -0.587 1.00 93.56 185 VAL A CA 1
ATOM 1368 C C . VAL A 1 185 ? 7.541 1.080 -1.614 1.00 93.56 185 VAL A C 1
ATOM 1370 O O . VAL A 1 185 ? 8.662 1.454 -1.284 1.00 93.56 185 VAL A O 1
ATOM 1373 N N . ASN A 1 186 ? 7.222 0.832 -2.876 1.00 91.56 186 ASN A N 1
ATOM 1374 C CA . ASN A 1 186 ? 8.182 0.959 -3.967 1.00 91.56 186 ASN A CA 1
ATOM 1375 C C . ASN A 1 186 ? 8.087 2.333 -4.631 1.00 91.56 186 ASN A C 1
ATOM 1377 O O . ASN A 1 186 ? 9.078 2.839 -5.163 1.00 91.56 186 ASN A O 1
ATOM 1381 N N . TRP A 1 187 ? 6.909 2.958 -4.581 1.00 91.00 187 TRP A N 1
ATOM 1382 C CA . TRP A 1 187 ? 6.652 4.212 -5.270 1.00 91.00 187 TRP A CA 1
ATOM 1383 C C . TRP A 1 187 ? 5.514 5.005 -4.623 1.00 91.00 187 TRP A C 1
ATOM 1385 O O . TRP A 1 187 ? 4.535 4.434 -4.145 1.00 91.00 187 TRP A O 1
ATOM 1395 N N . VAL A 1 188 ? 5.652 6.331 -4.633 1.00 91.88 188 VAL A N 1
ATOM 1396 C CA . VAL A 1 188 ? 4.663 7.299 -4.147 1.00 91.88 188 VAL A CA 1
ATOM 1397 C C . VAL A 1 188 ? 4.612 8.446 -5.153 1.00 91.88 188 VAL A C 1
ATOM 1399 O O . VAL A 1 188 ? 5.658 8.989 -5.507 1.00 91.88 188 VAL A O 1
ATOM 1402 N N . SER A 1 189 ? 3.419 8.826 -5.611 1.00 90.62 189 SER A N 1
ATOM 1403 C CA . SER A 1 189 ? 3.228 9.924 -6.561 1.00 90.62 189 SER A CA 1
ATOM 1404 C C . SER A 1 189 ? 2.113 10.860 -6.137 1.00 90.62 189 SER A C 1
ATOM 1406 O O . SER A 1 189 ? 0.969 10.453 -5.938 1.00 90.62 189 SER A O 1
ATOM 1408 N N . GLN A 1 190 ? 2.458 12.143 -6.045 1.00 89.94 190 GLN A N 1
ATOM 1409 C CA . GLN A 1 190 ? 1.504 13.207 -5.756 1.00 89.94 190 GLN A CA 1
ATOM 1410 C C . GLN A 1 190 ? 0.614 13.515 -6.964 1.00 89.94 190 GLN A C 1
ATOM 1412 O O . GLN A 1 190 ? -0.577 13.749 -6.796 1.00 89.94 190 GLN A O 1
ATOM 1417 N N . GLU A 1 191 ? 1.167 13.477 -8.179 1.00 88.25 191 GLU A N 1
ATOM 1418 C CA . GLU A 1 191 ? 0.432 13.796 -9.411 1.00 88.25 191 GLU A CA 1
ATOM 1419 C C . GLU A 1 191 ? -0.691 12.796 -9.680 1.00 88.25 191 GLU A C 1
ATOM 1421 O O . GLU A 1 191 ? -1.798 13.177 -10.050 1.00 88.25 191 GLU A O 1
ATOM 1426 N N . GLN A 1 192 ? -0.417 11.511 -9.446 1.00 88.12 192 GLN A N 1
ATOM 1427 C CA . GLN A 1 192 ? -1.413 10.446 -9.583 1.00 88.12 192 GLN A CA 1
ATOM 1428 C C . GLN A 1 192 ? -2.211 10.222 -8.295 1.00 88.12 192 GLN A C 1
ATOM 1430 O O . GLN A 1 192 ? -3.137 9.413 -8.284 1.00 88.12 192 GLN A O 1
ATOM 1435 N N . ASN A 1 193 ? -1.838 10.925 -7.220 1.00 92.62 193 ASN A N 1
ATOM 1436 C CA . ASN A 1 193 ? -2.354 10.757 -5.868 1.00 92.62 193 ASN A CA 1
ATOM 1437 C C . ASN A 1 193 ? -2.425 9.271 -5.473 1.00 92.62 193 ASN A C 1
ATOM 1439 O O . ASN A 1 193 ? -3.465 8.769 -5.050 1.00 92.62 193 ASN A O 1
ATOM 1443 N N . ALA A 1 194 ? -1.325 8.551 -5.707 1.00 92.75 194 ALA A N 1
ATOM 1444 C CA . ALA A 1 194 ? -1.262 7.098 -5.628 1.00 92.75 194 ALA A CA 1
ATOM 1445 C C . ALA A 1 194 ? 0.048 6.601 -5.007 1.00 92.75 194 ALA A C 1
ATOM 1447 O O . ALA A 1 194 ? 1.086 7.265 -5.052 1.00 92.75 194 ALA A O 1
ATOM 1448 N N . MET A 1 195 ? -0.007 5.391 -4.461 1.00 94.12 195 MET A N 1
ATOM 1449 C CA . MET A 1 195 ? 1.120 4.651 -3.905 1.00 94.12 195 MET A CA 1
ATOM 1450 C C . MET A 1 195 ? 1.142 3.244 -4.498 1.00 94.12 195 MET A C 1
ATOM 1452 O O . MET A 1 195 ? 0.092 2.627 -4.650 1.00 94.12 195 MET A O 1
ATOM 1456 N N . ALA A 1 196 ? 2.331 2.709 -4.773 1.00 93.56 196 ALA A N 1
ATOM 1457 C CA . ALA A 1 196 ? 2.512 1.298 -5.095 1.00 93.56 196 ALA A CA 1
ATOM 1458 C C . ALA A 1 196 ? 3.406 0.609 -4.061 1.00 93.56 196 ALA A C 1
ATOM 1460 O O . ALA A 1 196 ? 4.479 1.117 -3.716 1.00 93.56 196 ALA A O 1
ATOM 1461 N N . ALA A 1 197 ? 2.988 -0.570 -3.603 1.00 93.44 197 ALA A N 1
ATOM 1462 C CA . ALA A 1 197 ? 3.779 -1.413 -2.717 1.00 93.44 197 ALA A CA 1
ATOM 1463 C C . ALA A 1 197 ? 3.916 -2.835 -3.265 1.00 93.44 197 ALA A C 1
ATOM 1465 O O . ALA A 1 197 ? 2.981 -3.394 -3.840 1.00 93.44 197 ALA A O 1
ATOM 1466 N N . GLY A 1 198 ? 5.098 -3.415 -3.077 1.00 91.12 198 GLY A N 1
ATOM 1467 C CA . GLY A 1 198 ? 5.355 -4.825 -3.339 1.00 91.12 198 GLY A CA 1
ATOM 1468 C C . GLY A 1 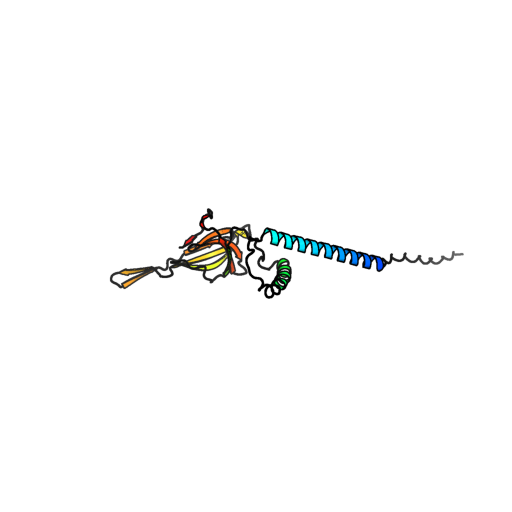198 ? 5.009 -5.672 -2.120 1.00 91.12 198 GLY A C 1
ATOM 1469 O O . GLY A 1 198 ? 5.393 -5.321 -1.006 1.00 91.12 198 GLY A O 1
ATOM 1470 N N . THR A 1 199 ? 4.310 -6.788 -2.311 1.00 92.56 199 THR A N 1
ATOM 1471 C CA . THR A 1 199 ? 4.089 -7.785 -1.254 1.00 92.56 199 THR A CA 1
ATOM 1472 C C . THR A 1 199 ? 5.277 -8.734 -1.196 1.00 92.56 199 THR A C 1
ATOM 1474 O O . THR A 1 199 ? 5.618 -9.356 -2.206 1.00 92.56 199 THR A O 1
ATOM 1477 N N . TYR A 1 200 ? 5.891 -8.874 -0.023 1.00 91.19 200 TYR A N 1
ATOM 1478 C CA . TYR A 1 200 ? 6.996 -9.806 0.184 1.00 91.19 200 TYR A CA 1
ATOM 1479 C C . TYR A 1 200 ? 6.565 -11.257 -0.031 1.00 91.19 200 TYR A C 1
ATOM 1481 O O . TYR A 1 200 ? 5.501 -11.681 0.417 1.00 91.19 200 TYR A O 1
ATOM 1489 N N . ARG A 1 201 ? 7.433 -12.037 -0.678 1.00 88.75 201 ARG A N 1
ATOM 1490 C CA . ARG A 1 201 ? 7.235 -13.475 -0.891 1.00 88.75 201 ARG A CA 1
ATOM 1491 C C . ARG A 1 201 ? 7.350 -14.279 0.396 1.00 88.75 201 ARG A C 1
ATOM 1493 O O . ARG A 1 201 ? 6.561 -15.193 0.615 1.00 88.75 201 ARG A O 1
ATOM 1500 N N . SER A 1 202 ? 8.324 -13.921 1.225 1.00 88.12 202 SER A N 1
ATOM 1501 C CA . SER A 1 202 ? 8.616 -14.583 2.494 1.00 88.12 202 SER A CA 1
ATOM 1502 C C . SER A 1 202 ? 8.546 -13.548 3.618 1.00 88.12 202 SER A C 1
ATOM 1504 O O . SER A 1 202 ? 9.579 -12.973 3.965 1.00 88.12 202 SER A O 1
ATOM 1506 N N . PRO A 1 203 ? 7.353 -13.262 4.176 1.00 87.06 203 PRO A N 1
ATOM 1507 C CA . PRO A 1 203 ? 7.195 -12.238 5.209 1.00 87.06 203 PRO A CA 1
ATOM 1508 C C . PRO A 1 203 ? 8.037 -12.530 6.463 1.00 87.06 203 PRO A C 1
ATOM 1510 O O . PRO A 1 203 ? 8.557 -11.602 7.075 1.00 87.06 203 PRO A O 1
ATOM 1513 N N . ASP A 1 204 ? 8.263 -13.804 6.794 1.00 86.88 204 ASP A N 1
ATOM 1514 C CA . ASP A 1 204 ? 9.086 -14.216 7.943 1.00 86.88 204 ASP A CA 1
ATOM 1515 C C . ASP A 1 204 ? 10.581 -13.900 7.776 1.00 86.88 204 ASP A C 1
ATOM 1517 O O . ASP A 1 204 ? 11.322 -13.850 8.754 1.00 86.88 204 ASP A O 1
ATOM 1521 N N . ALA A 1 205 ? 11.039 -13.676 6.539 1.00 85.31 205 ALA A N 1
ATOM 1522 C CA . ALA A 1 205 ? 12.426 -13.321 6.248 1.00 85.31 205 ALA A CA 1
ATOM 1523 C C . ALA A 1 205 ? 12.692 -11.807 6.360 1.00 85.31 205 ALA A C 1
ATOM 1525 O O . ALA A 1 205 ? 13.845 -11.378 6.283 1.00 85.31 205 ALA A O 1
ATOM 1526 N N . VAL A 1 206 ? 11.648 -10.988 6.528 1.00 86.56 206 VAL A N 1
ATOM 1527 C CA . VAL A 1 206 ? 11.776 -9.530 6.607 1.00 86.56 206 VAL A CA 1
ATOM 1528 C C . VAL A 1 206 ? 12.179 -9.125 8.023 1.00 86.56 206 VAL A C 1
ATOM 1530 O O . VAL A 1 206 ? 11.390 -9.213 8.959 1.00 86.56 206 VAL A O 1
ATOM 1533 N N . SER A 1 207 ? 13.408 -8.632 8.172 1.00 87.38 207 SER A N 1
ATOM 1534 C CA . SER A 1 207 ? 13.941 -8.096 9.435 1.00 87.38 207 SER A CA 1
ATOM 1535 C C . SER A 1 207 ? 13.891 -6.566 9.528 1.00 87.38 207 SER A C 1
ATOM 1537 O O . SER A 1 207 ? 14.258 -5.993 10.554 1.00 87.38 207 SER A O 1
ATOM 1539 N N . ALA A 1 208 ? 13.456 -5.892 8.459 1.00 86.38 208 ALA A N 1
ATOM 1540 C CA . ALA A 1 208 ? 13.352 -4.439 8.417 1.00 86.38 208 ALA A CA 1
ATOM 1541 C C . ALA A 1 208 ? 12.284 -3.922 9.403 1.00 86.38 208 ALA A C 1
ATOM 1543 O O . ALA A 1 208 ? 11.260 -4.581 9.604 1.00 86.38 208 ALA A O 1
ATOM 1544 N N . PRO A 1 209 ? 12.480 -2.730 9.999 1.00 92.25 209 PRO A N 1
ATOM 1545 C CA . PRO A 1 209 ? 11.487 -2.142 10.887 1.00 92.25 209 PRO A CA 1
ATOM 1546 C C . PRO A 1 209 ? 10.189 -1.841 10.129 1.00 92.25 209 PRO A C 1
ATOM 1548 O O . PRO A 1 209 ? 10.205 -1.240 9.051 1.00 92.25 209 PRO A O 1
ATOM 1551 N N . LEU A 1 210 ? 9.063 -2.233 10.724 1.00 94.81 210 LEU A N 1
ATOM 1552 C CA . LEU A 1 210 ? 7.731 -1.956 10.195 1.00 94.81 210 LEU A CA 1
ATOM 1553 C C . LEU A 1 210 ? 7.239 -0.597 10.697 1.00 94.81 210 LEU A C 1
ATOM 1555 O O . LEU A 1 210 ? 7.353 -0.290 11.883 1.00 94.81 210 LEU A O 1
ATOM 1559 N N . LYS A 1 211 ? 6.667 0.210 9.801 1.00 95.50 211 LYS A N 1
ATOM 1560 C CA . LYS A 1 211 ? 6.051 1.502 10.145 1.00 95.50 211 LYS A CA 1
ATOM 1561 C C . LYS A 1 211 ? 4.806 1.332 10.998 1.00 95.50 211 LYS A C 1
ATOM 1563 O O . LYS A 1 211 ? 4.602 2.082 11.946 1.00 95.50 211 LYS A O 1
ATOM 1568 N N . PHE A 1 212 ? 4.007 0.334 10.654 1.00 95.31 212 PHE A N 1
ATOM 1569 C CA . PHE A 1 212 ? 2.868 -0.129 11.423 1.00 95.31 212 PHE A CA 1
ATOM 1570 C C . PHE A 1 212 ? 2.607 -1.602 11.105 1.00 95.31 212 PHE A C 1
ATOM 1572 O O . PHE A 1 212 ? 3.082 -2.134 10.092 1.00 95.31 212 PHE A O 1
ATOM 1579 N N . ALA A 1 213 ? 1.860 -2.250 11.990 1.00 94.44 213 ALA A N 1
ATOM 1580 C CA . ALA A 1 213 ? 1.416 -3.620 11.831 1.00 94.44 213 ALA A CA 1
ATOM 1581 C C . ALA A 1 213 ? -0.006 -3.743 12.378 1.00 94.44 213 ALA A C 1
ATOM 1583 O O . ALA A 1 213 ? -0.247 -3.404 13.535 1.00 94.44 213 ALA A O 1
ATOM 1584 N N . TYR A 1 214 ? -0.913 -4.227 11.538 1.00 92.19 214 TYR A N 1
ATOM 1585 C CA . TYR A 1 214 ? -2.264 -4.611 11.925 1.00 92.19 214 TYR A CA 1
ATOM 1586 C C . TYR A 1 214 ? -2.495 -6.057 11.523 1.00 92.19 214 TYR A C 1
ATOM 1588 O O . TYR A 1 214 ? -2.124 -6.437 10.415 1.00 92.19 214 TYR A O 1
ATOM 1596 N N . ASP A 1 215 ? -3.097 -6.835 12.415 1.00 85.38 215 ASP A N 1
ATOM 1597 C CA . ASP A 1 215 ? -3.511 -8.216 12.156 1.00 85.38 215 ASP A CA 1
ATOM 1598 C C . ASP A 1 215 ? -4.913 -8.266 11.535 1.00 85.38 215 ASP A C 1
ATOM 1600 O O . ASP A 1 215 ? -5.752 -7.387 11.859 1.00 85.38 215 ASP A O 1
#

Sequence (215 aa):
MPAVADPPRPAPPPPAAPTGSALATAMRAVLLLLLLCVLAIAVLAVVAFASLLNAPNQVAGGLSGASSQATHALGGVQQALQNATDPNHPPTGLTYDTEFTALTTWRAGEHLPDGAQYILTLQSIQRRQGADSPDTALYAVVHAELRQPRETRLLGQLIRSDSDPHDYIVYKGESFRIGGAIYRVNWVSQEQNAMAAGTYRSPDAVSAPLKFAYD

Foldseek 3Di:
DDDDDDDDDDDDDDDDDDPPDVVVVVVVVVVVVVVVVVVVVVVVVVVVVVCVVPDDPPPDDDPPDPDPPPVVVVVVVVVLVVLVPDPPRDDPDPPPPVFFPDKDKDAAQDWDPDAPFKTKGQHFKAADPPDPDPQNGIKTKIKIWTPAWDFDDDPNHTPDTHGPIDIFIGTAQAWAEGHPWIWGWPDQDRVRNMTMITTGPCPVPDPGDHSYYGD

pLDDT: mean 77.89, std 18.84, range [35.97, 97.25]

Secondary structure (DSSP, 8-state):
-PPPPPPPPPPPPPPPP----HHHHHHHHHHHHHHHHHHHHHHHHHHHHHHHHS--S--S---S--SSSSTTHHHHHHHHHHHHT-TTS--S-----TTEEEEEEEETTPBPSPPSSEEEEEEEEEE-TT-SSHHHHEEEEEEEEESS-EEEEETTEEEEEE---EEEEEETT-EEEETTEEEEEEEEETTTTEEEEEEES-GGG--SPEEEEE-

Radius of gyration: 33.52 Å; chains: 1; bounding box: 75×93×109 Å

=== Feature glossary ===
Feature key, reading from the visual/contextual features back to the raw sequence:

Rendered structure images. Six rendered views show the 3D structure from the faces of a cube — i.e. along ±x, ±y, ±z. Rendering representation is drawn randomly per protein from cartoon (secondary-structure ribbons), sticks (backbone bonds), or molecular surface; coloring is either N→C rainbow (blue at the N-terminus through red at the C-terminus) or one color per chain.

Contact-map, Ramachandran, and PAE plots. The contact map is a binary N×N matrix image: pixel (i, j) is dark where Cα_i and Cα_j are within 8 Å and |i−j|>4. Because the |i−j|>4 filter removes local helical contacts, off-diagonal stripes parallel to the main diagonal indicate parallel β-sheets; stripes perpendicular to it indicate antiparallel β-sheets. The Ramachandran plot scatters every residue's (φ, ψ) pair against the sterically allowed regions. The PAE heatmap renders the predicted-aligned-error matrix.

InterPro / GO / CATH / organism. Database cross-references. InterPro integrates a dozen domain/family signature databases into unified entries with residue-range hits. GO terms attach function/process/location labels with evidence codes. CATH codes position the fold in a four-level structural taxonomy. Organism is the NCBI-taxonomy species name.

Nearest PDB structures. The Foldseek neighbor list gives the closest experimentally determined structures in the PDB, ranked by structural alignment. TM-score near 1 means near-identical fold; near 0.3 means only rough topology match. This is how one finds what a novel AlphaFold prediction most resembles in the solved-structure universe.

Predicted aligned error. PAE(i, j) answers: if I align the predicted and true structures on residue i, how far off (in Å) do I expect residue j to be? A block-diagonal PAE matrix with low values on the blocks and high values off-diagonal is the signature of a multi-domain protein with confidently predicted domains but uncertain inter-domain orientation.

Solvent-accessible surface area. Accessible surface area quantifies burial. A residue with SASA near zero is packed into the hydrophobic core; one with SASA >100 Å² sits on the surface. Computed here via the Shrake–Rupley numerical algorithm with a 1.4 Å probe.

B-factor. B-factor (Debye–Waller factor) reflects atomic displacement in the crystal lattice. It is an experimental observable (units Å²), not a prediction; low values mean the atom is pinned down, high values mean it moves or is heterogeneous across the crystal.

pLDDT. For AlphaFold models, the B-factor field carries pLDDT — the model's own estimate of local accuracy on a 0–100 scale. Regions with pLDDT<50 should be treated as essentially unmodeled; they often correspond to intrinsically disordered segments.

Backbone torsions (φ/ψ). φ (phi) and ψ (psi) are the two rotatable backbone dihedrals per residue: φ is the C(i-1)–N–Cα–C torsion, ψ is the N–Cα–C–N(i+1) torsion, both in degrees on (−180°, 180°]. α-helical residues cluster near (−60°, −45°); β-strand residues near (−120°, +130°). A Ramachandran plot is simply a scatter of (φ, ψ) for every residue.

Radius of gyration, Cα contacts, bounding box. Radius of gyration (Rg) is the root-mean-square distance of Cα atoms from their centroid — a single number for overall size and compactness. A globular domain of N residues has Rg ≈ 2.2·N^0.38 Å; an extended or disordered chain has a much larger Rg. The Cα contact count is the number of residue pairs whose Cα atoms are within 8 Å and are more than four positions apart in sequence — a standard proxy for tertiary packing density. The bounding box is the smallest axis-aligned box enclosing all Cα atoms.

Secondary structure (3-state, P-SEA). Three-state secondary structure (P-SEA) collapses the eight DSSP classes into helix (a), strand (b), and coil (c). P-SEA assigns these from Cα geometry alone — distances and angles — without requiring backbone oxygens, so it works on any Cα trace.

Secondary structure (8-state, DSSP). DSSP 8-state secondary structure assigns each residue one of H (α-helix), G (3₁₀-helix), I (π-helix), E (extended β-strand), B (isolated β-bridge), T (hydrogen-bonded turn), S (bend), or '-' (coil). The assignment is computed from backbone hydrogen-bond geometry via the Kabsch–Sander algorithm.

Foldseek 3Di. A 3Di character summarizes, for each residue, the relative orientation of the Cα frame of its nearest spatial neighbor. Because it encodes fold topology rather than chemistry, 3Di alignments detect remote structural similarity that sequence alignment misses.

mmCIF coordinates. The mmCIF block holds the 3D Cartesian coordinates of each backbone atom (N, Cα, C, O) in ångströms. mmCIF is the PDB's canonical archive format — a tagged-loop text representation of the atomic model.

Sequence. Sequence gives the chain of amino acids in standard one-letter code (A=alanine, C=cysteine, …, Y=tyrosine), read N→C. It is the only feature that is directly encoded by the gene; all structural features are derived from the folded form of this sequence.